Protein AF-0000000077143324 (afdb_homodimer)

Foldseek 3Di:
DPDDDFDKDKDADPAWRWIWMDGPHDIDIAWDDVVVTTPPPHHHPLVVLVVLQFVLLVVLCVVCCVVLPWPFPDKGKDKDWDADCVLVVVHDPDHGDTPDMDMDMDTDTPDDPVSVVVSSVVSCVVRPSNVCVVDPDDDDPPDDDDD/DPDDDFDKDKDADPAWRWIWMDGPHDIDIAWDDVVVTTPPPHHHPLVVLVVLQFVLLVVLCVVCCVVLPWPFPDKGKDKDWDADCVLVVVHDPDHGDTPDMDMDMDTDTPDDPVSVVVSSVVSCVVRPSNVCVVDPDDDDPPDDDDD

InterPro domains:
  IPR003718 OsmC/Ohr conserved domain [PF02566] (38-140)
  IPR015946 K homology domain-like, alpha/beta [G3DSA:3.30.300.20] (3-133)
  IPR036102 OsmC/Ohr superfamily [SSF82784] (6-141)
  IPR052924 OsmC/Ohr hydroperoxide reductase [PTHR35368] (12-139)

Structure (mmCIF, N/CA/C/O backbone):
data_AF-0000000077143324-model_v1
#
loop_
_entity.id
_entity.type
_entity.pdbx_description
1 polymer 'OsmC family protein'
#
loop_
_atom_site.group_PDB
_atom_site.id
_atom_site.type_symbol
_atom_site.label_atom_id
_atom_site.label_alt_id
_atom_site.label_comp_id
_atom_site.label_asym_id
_atom_site.label_entity_id
_atom_site.label_seq_id
_atom_site.pdbx_PDB_ins_code
_atom_site.Cartn_x
_atom_site.Cartn_y
_atom_site.Cartn_z
_atom_site.occupancy
_atom_site.B_iso_or_equiv
_atom_site.auth_seq_id
_atom_site.auth_comp_id
_atom_site.auth_asym_id
_atom_site.auth_atom_id
_atom_site.pdbx_PDB_model_num
ATOM 1 N N . MET A 1 1 ? 22.562 11.5 2.221 1 69.94 1 MET A N 1
ATOM 2 C CA . MET A 1 1 ? 21.609 10.477 1.793 1 69.94 1 MET A CA 1
ATOM 3 C C . MET A 1 1 ? 21.328 9.492 2.926 1 69.94 1 MET A C 1
ATOM 5 O O . MET A 1 1 ? 22.219 8.781 3.377 1 69.94 1 MET A O 1
ATOM 9 N N . ALA A 1 2 ? 20.203 9.578 3.588 1 88.75 2 ALA A N 1
ATOM 10 C CA . ALA A 1 2 ? 19.797 8.758 4.727 1 88.75 2 ALA A CA 1
ATOM 11 C C . ALA A 1 2 ? 18.875 7.629 4.285 1 88.75 2 ALA A C 1
ATOM 13 O O . ALA A 1 2 ? 17.703 7.574 4.695 1 88.75 2 ALA A O 1
ATOM 14 N N . ILE A 1 3 ? 19.453 6.676 3.504 1 94.75 3 ILE A N 1
ATOM 15 C CA . ILE A 1 3 ? 18.672 5.574 2.947 1 94.75 3 ILE A CA 1
ATOM 16 C C . ILE A 1 3 ? 18.328 4.578 4.051 1 94.75 3 ILE A C 1
ATOM 18 O O . ILE A 1 3 ? 19.203 4.152 4.809 1 94.75 3 ILE A O 1
ATOM 22 N N . GLU A 1 4 ? 17.062 4.344 4.199 1 96.12 4 GLU A N 1
ATOM 23 C CA . GLU A 1 4 ? 16.547 3.299 5.086 1 96.12 4 GLU A CA 1
ATOM 24 C C . GLU A 1 4 ? 15.891 2.174 4.289 1 96.12 4 GLU A C 1
ATOM 26 O O . GLU A 1 4 ? 15.234 2.424 3.275 1 96.12 4 GLU A O 1
ATOM 31 N N . THR A 1 5 ? 16.141 0.883 4.766 1 98.38 5 THR A N 1
ATOM 32 C CA . THR A 1 5 ? 15.523 -0.281 4.133 1 98.38 5 THR A CA 1
ATOM 33 C C . THR A 1 5 ? 14.398 -0.838 5 1 98.38 5 THR A C 1
ATOM 35 O O . THR A 1 5 ? 14.602 -1.126 6.184 1 98.38 5 THR A O 1
ATOM 38 N N . PHE A 1 6 ? 13.227 -0.917 4.438 1 98.62 6 PHE A N 1
ATOM 39 C CA . PHE A 1 6 ? 12.07 -1.533 5.082 1 98.62 6 PHE A CA 1
ATOM 40 C C . PHE A 1 6 ? 11.852 -2.949 4.562 1 98.62 6 PHE A C 1
ATOM 42 O O . PHE A 1 6 ? 12.141 -3.238 3.398 1 98.62 6 PHE A O 1
ATOM 49 N N . LYS A 1 7 ? 11.359 -3.801 5.477 1 98.81 7 LYS A N 1
ATOM 50 C CA . LYS A 1 7 ? 11.219 -5.207 5.105 1 98.81 7 LYS A CA 1
ATOM 51 C C . LYS A 1 7 ? 9.828 -5.727 5.449 1 98.81 7 LYS A C 1
ATOM 53 O O . LYS A 1 7 ? 9.211 -5.285 6.422 1 98.81 7 LYS A O 1
ATOM 58 N N . ALA A 1 8 ? 9.359 -6.66 4.664 1 98.94 8 ALA A N 1
ATOM 59 C CA . ALA A 1 8 ? 8.109 -7.371 4.895 1 98.94 8 ALA A CA 1
ATOM 60 C C . ALA A 1 8 ? 8.18 -8.797 4.359 1 98.94 8 ALA A C 1
ATOM 62 O O . ALA A 1 8 ? 8.977 -9.094 3.461 1 98.94 8 ALA A O 1
ATOM 63 N N . VAL A 1 9 ? 7.402 -9.672 4.953 1 98.94 9 VAL A N 1
ATOM 64 C CA . VAL A 1 9 ? 7.199 -11.023 4.434 1 98.94 9 VAL A CA 1
ATOM 65 C C . VAL A 1 9 ? 5.703 -11.305 4.301 1 98.94 9 VAL A C 1
ATOM 67 O O . VAL A 1 9 ? 4.93 -11.031 5.223 1 98.94 9 VAL A O 1
ATOM 70 N N . SER A 1 10 ? 5.316 -11.773 3.148 1 98.94 10 SER A N 1
ATOM 71 C CA . SER A 1 10 ? 3.941 -12.195 2.906 1 98.94 10 SER A CA 1
ATOM 72 C C . SER A 1 10 ? 3.867 -13.68 2.555 1 98.94 10 SER A C 1
ATOM 74 O O . SER A 1 10 ? 4.586 -14.148 1.669 1 98.94 10 SER A O 1
ATOM 76 N N . ARG A 1 11 ? 2.912 -14.359 3.193 1 98.88 11 ARG A N 1
ATOM 77 C CA . ARG A 1 11 ? 2.818 -15.805 3.021 1 98.88 11 ARG A CA 1
ATOM 78 C C . ARG A 1 11 ? 1.376 -16.234 2.766 1 98.88 11 ARG A C 1
ATOM 80 O O . ARG A 1 11 ? 0.46 -15.789 3.465 1 98.88 11 ARG A O 1
ATOM 87 N N . LYS A 1 12 ? 1.269 -17.125 1.798 1 98.75 12 LYS A N 1
ATOM 88 C CA . LYS A 1 12 ? -0.038 -17.719 1.524 1 98.75 12 LYS A CA 1
ATOM 89 C C . LYS A 1 12 ? -0.542 -18.516 2.723 1 98.75 12 LYS A C 1
ATOM 91 O O . LYS A 1 12 ? 0.217 -19.281 3.334 1 98.75 12 LYS A O 1
ATOM 96 N N . LEU A 1 13 ? -1.742 -18.312 3.07 1 98.38 13 LEU A N 1
ATOM 97 C CA . LEU A 1 13 ? -2.408 -19.172 4.051 1 98.38 13 LEU A CA 1
ATOM 98 C C . LEU A 1 13 ? -3.111 -20.328 3.365 1 98.38 13 LEU A C 1
ATOM 100 O O . LEU A 1 13 ? -3.369 -20.281 2.16 1 98.38 13 LEU A O 1
ATOM 104 N N . PRO A 1 14 ? -3.434 -21.375 4.055 1 95.56 14 PRO A N 1
ATOM 105 C CA . PRO A 1 14 ? -4.004 -22.578 3.441 1 95.56 14 PRO A CA 1
ATOM 106 C C . PRO A 1 14 ? -5.402 -22.344 2.871 1 95.56 14 PRO A C 1
ATOM 108 O O . PRO A 1 14 ? -5.754 -22.922 1.84 1 95.56 14 PRO A O 1
ATOM 111 N N . GLU A 1 15 ? -6.129 -21.5 3.475 1 91.81 15 GLU A N 1
ATOM 112 C CA . GLU A 1 15 ? -7.527 -21.359 3.084 1 91.81 15 GLU A CA 1
ATOM 113 C C . GLU A 1 15 ? -7.711 -20.234 2.066 1 91.81 15 GLU A C 1
ATOM 115 O O . GLU A 1 15 ? -7.379 -19.078 2.346 1 91.81 15 GLU A O 1
ATOM 120 N N . GLY A 1 16 ? -8.266 -20.656 0.9 1 96.06 16 GLY A N 1
ATOM 121 C CA . GLY A 1 16 ? -8.688 -19.656 -0.069 1 96.06 16 GLY A CA 1
ATOM 122 C C . GLY A 1 16 ? -7.543 -18.781 -0.569 1 96.06 16 GLY A C 1
ATOM 123 O O . GLY A 1 16 ? -6.508 -19.297 -0.997 1 96.06 16 GLY A O 1
ATOM 124 N N . LEU A 1 17 ? -7.785 -17.438 -0.538 1 98.62 17 LEU A N 1
ATOM 125 C CA . LEU A 1 17 ? -6.812 -16.484 -1.08 1 98.62 17 LEU A CA 1
ATOM 126 C C . LEU A 1 17 ? -6.188 -15.656 0.032 1 98.62 17 LEU A C 1
ATOM 128 O O . LEU A 1 17 ? -5.523 -14.648 -0.238 1 98.62 17 LEU A O 1
ATOM 132 N N . ALA A 1 18 ? -6.418 -16.109 1.263 1 98.81 18 ALA A N 1
ATOM 133 C CA . ALA A 1 18 ? -5.941 -15.336 2.406 1 98.81 18 ALA A CA 1
ATOM 134 C C . ALA A 1 18 ? -4.414 -15.344 2.479 1 98.81 18 ALA A C 1
ATOM 136 O O . ALA A 1 18 ? -3.781 -16.359 2.207 1 98.81 18 ALA A O 1
ATOM 137 N N . VAL A 1 19 ? -3.834 -14.234 2.83 1 98.88 19 VAL A N 1
ATOM 138 C CA . VAL A 1 19 ? -2.396 -14.023 2.955 1 98.88 19 VAL A CA 1
ATOM 139 C C . VAL A 1 19 ? -2.086 -13.367 4.301 1 98.88 19 VAL A C 1
ATOM 141 O O . VAL A 1 19 ? -2.785 -12.445 4.723 1 98.88 19 VAL A O 1
ATOM 144 N N . GLU A 1 20 ? -1.094 -13.883 4.957 1 98.88 20 GLU A N 1
ATOM 145 C CA . GLU A 1 20 ? -0.574 -13.211 6.145 1 98.88 20 GLU A CA 1
ATOM 146 C C . GLU A 1 20 ? 0.717 -12.461 5.828 1 98.88 20 GLU A C 1
ATOM 148 O O . GLU A 1 20 ? 1.678 -13.047 5.328 1 98.88 20 GLU A O 1
ATOM 153 N N . SER A 1 21 ? 0.702 -11.18 6.078 1 98.88 21 SER A N 1
ATOM 154 C CA . SER A 1 21 ? 1.896 -10.359 5.91 1 98.88 21 SER A CA 1
ATOM 155 C C . SER A 1 21 ? 2.422 -9.867 7.254 1 98.88 21 SER A C 1
ATOM 157 O O . SER A 1 21 ? 1.643 -9.508 8.141 1 98.88 21 SER A O 1
ATOM 159 N N . GLU A 1 22 ? 3.727 -9.797 7.34 1 98.81 22 GLU A N 1
ATOM 160 C CA . GLU A 1 22 ? 4.355 -9.484 8.617 1 98.81 22 GLU A CA 1
ATOM 161 C C . GLU A 1 22 ? 5.484 -8.469 8.445 1 98.81 22 GLU A C 1
ATOM 163 O O . GLU A 1 22 ? 6.27 -8.562 7.5 1 98.81 22 GLU A O 1
ATOM 168 N N . VAL A 1 23 ? 5.52 -7.523 9.383 1 98.56 23 VAL A N 1
ATOM 169 C CA . VAL A 1 23 ? 6.59 -6.535 9.508 1 98.56 23 VAL A CA 1
ATOM 170 C C . VAL A 1 23 ? 6.902 -6.297 10.984 1 98.56 23 VAL A C 1
ATOM 172 O O . VAL A 1 23 ? 6.02 -5.934 11.758 1 98.56 23 VAL A O 1
ATOM 175 N N . ARG A 1 24 ? 8.148 -6.445 11.461 1 96.69 24 ARG A N 1
ATOM 176 C CA . ARG A 1 24 ? 8.617 -6.156 12.812 1 96.69 24 ARG A CA 1
ATOM 177 C C . ARG A 1 24 ? 7.676 -6.754 13.859 1 96.69 24 ARG A C 1
ATOM 179 O O . ARG A 1 24 ? 7.344 -6.098 14.852 1 96.69 24 ARG A O 1
ATOM 186 N N . GLY A 1 25 ? 7.188 -7.895 13.516 1 96.88 25 GLY A N 1
ATOM 187 C CA . GLY A 1 25 ? 6.324 -8.562 14.484 1 96.88 25 GLY A CA 1
ATOM 188 C C . GLY A 1 25 ? 4.855 -8.219 14.305 1 96.88 25 GLY A C 1
ATOM 189 O O . GLY A 1 25 ? 3.988 -8.859 14.891 1 96.88 25 GLY A O 1
ATOM 190 N N . PHE A 1 26 ? 4.453 -7.152 13.602 1 98.69 26 PHE A N 1
ATOM 191 C CA . PHE A 1 26 ? 3.064 -6.84 13.281 1 98.69 26 PHE A CA 1
ATOM 192 C C . PHE A 1 26 ? 2.561 -7.723 12.141 1 98.69 26 PHE A C 1
ATOM 194 O O . PHE A 1 26 ? 3.287 -7.98 11.18 1 98.69 26 PHE A O 1
ATOM 201 N N . LYS A 1 27 ? 1.292 -8.156 12.312 1 98.5 27 LYS A N 1
ATOM 202 C CA . LYS A 1 27 ? 0.695 -9 11.273 1 98.5 27 LYS A CA 1
ATOM 203 C C . LYS A 1 27 ? -0.616 -8.398 10.773 1 98.5 27 LYS A C 1
ATOM 205 O O . LYS A 1 27 ? -1.375 -7.812 11.547 1 98.5 27 LYS A O 1
ATOM 210 N N . ILE A 1 28 ? -0.84 -8.578 9.5 1 98.56 28 ILE A N 1
ATOM 211 C CA . ILE A 1 28 ? -2.141 -8.289 8.906 1 98.56 28 ILE A CA 1
ATOM 212 C C . ILE A 1 28 ? -2.551 -9.43 7.977 1 98.56 28 ILE A C 1
ATOM 214 O O . ILE A 1 28 ? -1.7 -10.055 7.34 1 98.56 28 ILE A O 1
ATOM 218 N N . ILE A 1 29 ? -3.848 -9.695 7.969 1 98.69 29 ILE A N 1
ATOM 219 C CA . ILE A 1 29 ? -4.418 -10.664 7.035 1 98.69 29 ILE A CA 1
ATOM 220 C C . ILE A 1 29 ? -5.125 -9.93 5.898 1 98.69 29 ILE A C 1
ATOM 222 O O . ILE A 1 29 ? -5.996 -9.094 6.145 1 98.69 29 ILE A O 1
ATOM 226 N N . LEU A 1 30 ? -4.699 -10.211 4.723 1 98.81 30 LEU A N 1
ATOM 227 C CA . LEU A 1 30 ? -5.383 -9.719 3.533 1 98.81 30 LEU A CA 1
ATOM 228 C C . LEU A 1 30 ? -6.062 -10.867 2.787 1 98.81 30 LEU A C 1
ATOM 230 O O . LEU A 1 30 ? -5.609 -12.008 2.852 1 98.81 30 LEU A O 1
ATOM 234 N N . ASP A 1 31 ? -7.168 -10.539 2.127 1 98.81 31 ASP A N 1
ATOM 235 C CA . ASP A 1 31 ? -7.98 -11.539 1.443 1 98.81 31 ASP A CA 1
ATOM 236 C C . ASP A 1 31 ? -8.82 -10.906 0.337 1 98.81 31 ASP A C 1
ATOM 238 O O . ASP A 1 31 ? -8.68 -9.711 0.049 1 98.81 31 ASP A O 1
ATOM 242 N N . GLU A 1 32 ? -9.531 -11.711 -0.333 1 98.31 32 GLU A N 1
ATOM 243 C CA . GLU A 1 32 ? -10.516 -11.258 -1.316 1 98.31 32 GLU A CA 1
ATOM 244 C C . GLU A 1 32 ? -11.938 -11.586 -0.869 1 98.31 32 GLU A C 1
ATOM 246 O O . GLU A 1 32 ? -12.156 -12.531 -0.112 1 98.31 32 GLU A O 1
ATOM 251 N N . PRO A 1 33 ? -12.875 -10.758 -1.371 1 97.25 33 PRO A N 1
ATOM 252 C CA . PRO A 1 33 ? -14.266 -11.148 -1.145 1 97.25 33 PRO A CA 1
ATOM 253 C C . PRO A 1 33 ? -14.594 -12.523 -1.717 1 97.25 33 PRO A C 1
ATOM 255 O O . PRO A 1 33 ? -13.859 -13.039 -2.561 1 97.25 33 PRO A O 1
ATOM 258 N N . LYS A 1 34 ? -15.719 -13.117 -1.258 1 96.88 34 LYS A N 1
ATOM 259 C CA . LYS A 1 34 ? -16.125 -14.445 -1.71 1 96.88 34 LYS A CA 1
ATOM 260 C C . LYS A 1 34 ? -16.375 -14.461 -3.213 1 96.88 34 LYS A C 1
ATOM 262 O O . LYS A 1 34 ? -16.047 -15.422 -3.898 1 96.88 34 LYS A O 1
ATOM 267 N N . GLU A 1 35 ? -16.906 -13.383 -3.781 1 94.25 35 GLU A N 1
ATOM 268 C CA . GLU A 1 35 ? -17.234 -13.273 -5.199 1 94.25 35 GLU A CA 1
ATOM 269 C C . GLU A 1 35 ? -15.977 -13.312 -6.062 1 94.25 35 GLU A C 1
ATOM 271 O O . GLU A 1 35 ? -16.047 -13.633 -7.25 1 94.25 35 GLU A O 1
ATOM 276 N N . LEU A 1 36 ? -14.867 -13.07 -5.406 1 91.56 36 LEU A N 1
ATOM 277 C CA . LEU A 1 36 ? -13.602 -13.062 -6.133 1 91.56 36 LEU A CA 1
ATOM 278 C C . LEU A 1 36 ? -12.75 -14.273 -5.75 1 91.56 36 LEU A C 1
ATOM 280 O O . LEU A 1 36 ? -11.555 -14.312 -6.031 1 91.56 36 LEU A O 1
ATOM 284 N N . GLY A 1 37 ? -13.367 -15.164 -4.984 1 94.12 37 GLY A N 1
ATOM 285 C CA . GLY A 1 37 ? -12.727 -16.438 -4.711 1 94.12 37 GLY A CA 1
ATOM 286 C C . GLY A 1 37 ? -12.086 -16.5 -3.34 1 94.12 37 GLY A C 1
ATOM 287 O O . GLY A 1 37 ? -11.508 -17.531 -2.963 1 94.12 37 GLY A O 1
ATOM 288 N N . GLY A 1 38 ? -12.133 -15.422 -2.598 1 97.81 38 GLY A N 1
ATOM 289 C CA . GLY A 1 38 ? -11.562 -15.43 -1.26 1 97.81 38 GLY A CA 1
ATOM 290 C C . GLY A 1 38 ? -12.547 -15.859 -0.192 1 97.81 38 GLY A C 1
ATOM 291 O O . GLY A 1 38 ? -13.586 -16.453 -0.499 1 97.81 38 GLY A O 1
ATOM 292 N N . THR A 1 39 ? -12.148 -15.633 1.109 1 98.06 39 THR A N 1
ATOM 293 C CA . THR A 1 39 ? -12.992 -15.984 2.248 1 98.06 39 THR A CA 1
ATOM 294 C C . THR A 1 39 ? -13.477 -14.734 2.971 1 98.06 39 THR A C 1
ATOM 296 O O . THR A 1 39 ? -14.133 -14.82 4.012 1 98.06 39 THR A O 1
ATOM 299 N N . ASN A 1 40 ? -13.117 -13.602 2.49 1 97.94 40 ASN A N 1
ATOM 300 C CA . ASN A 1 40 ? -13.516 -12.305 3.027 1 97.94 40 ASN A CA 1
ATOM 301 C C . ASN A 1 40 ? -13.078 -12.141 4.48 1 97.94 40 ASN A C 1
ATOM 303 O O . ASN A 1 40 ? -13.844 -11.641 5.312 1 97.94 40 ASN A O 1
ATOM 307 N N . LYS A 1 41 ? -11.906 -12.477 4.781 1 97.06 41 LYS A N 1
ATOM 308 C CA . LYS A 1 41 ? -11.398 -12.391 6.148 1 97.06 41 LYS A CA 1
ATOM 309 C C . LYS A 1 41 ? -10.531 -11.148 6.336 1 97.06 41 LYS A C 1
ATOM 311 O O . LYS A 1 41 ? -10.047 -10.891 7.438 1 97.06 41 LYS A O 1
ATOM 316 N N . GLY A 1 42 ? -10.359 -10.398 5.324 1 98.12 42 GLY A N 1
ATOM 317 C CA . GLY A 1 42 ? -9.594 -9.164 5.344 1 98.12 42 GLY A CA 1
ATOM 318 C C . GLY A 1 42 ? -9.789 -8.312 4.105 1 98.12 42 GLY A C 1
ATOM 319 O O . GLY A 1 42 ? -10.422 -8.758 3.139 1 98.12 42 GLY A O 1
ATOM 320 N N . MET A 1 43 ? -9.352 -7.098 4.125 1 98.69 43 MET A N 1
ATOM 321 C CA . MET A 1 43 ? -9.367 -6.234 2.949 1 98.69 43 MET A CA 1
ATOM 322 C C . MET A 1 43 ? -8.461 -6.793 1.854 1 98.69 43 MET A C 1
ATOM 324 O O . MET A 1 43 ? -7.555 -7.578 2.135 1 98.69 43 MET A O 1
ATOM 328 N N . ASN A 1 44 ? -8.773 -6.484 0.612 1 98.56 44 ASN A N 1
ATOM 329 C CA . ASN A 1 44 ? -7.883 -6.957 -0.443 1 98.56 44 ASN A CA 1
ATOM 330 C C . ASN A 1 44 ? -6.656 -6.059 -0.588 1 98.56 44 ASN A C 1
ATOM 332 O O . ASN A 1 44 ? -6.574 -5.004 0.045 1 98.56 44 ASN A O 1
ATOM 336 N N . PRO A 1 45 ? -5.684 -6.457 -1.375 1 98.88 45 PRO A N 1
ATOM 337 C CA . PRO A 1 45 ? -4.41 -5.734 -1.418 1 98.88 45 PRO A CA 1
ATOM 338 C C . PRO A 1 45 ? -4.555 -4.309 -1.946 1 98.88 45 PRO A C 1
ATOM 340 O O . PRO A 1 45 ? -3.859 -3.4 -1.484 1 98.88 45 PRO A O 1
ATOM 343 N N . VAL A 1 46 ? -5.445 -4.016 -2.918 1 98.81 46 VAL A N 1
ATOM 344 C CA . VAL A 1 46 ? -5.582 -2.662 -3.443 1 98.81 46 VAL A CA 1
ATOM 345 C C . VAL A 1 46 ? -6.316 -1.786 -2.434 1 98.81 46 VAL A C 1
ATOM 347 O O . VAL A 1 46 ? -6.047 -0.587 -2.328 1 98.81 46 VAL A O 1
ATOM 350 N N . GLU A 1 47 ? -7.211 -2.391 -1.638 1 98.88 47 GLU A N 1
ATOM 351 C CA . GLU A 1 47 ? -7.801 -1.687 -0.504 1 98.88 47 GLU A CA 1
ATOM 352 C C . GLU A 1 47 ? -6.746 -1.326 0.536 1 98.88 47 GLU A C 1
ATOM 354 O O . GLU A 1 47 ? -6.73 -0.207 1.053 1 98.88 47 GLU A O 1
ATOM 359 N N . ALA A 1 48 ? -5.863 -2.256 0.824 1 98.94 48 ALA A N 1
ATOM 360 C CA . ALA A 1 48 ? -4.77 -2.01 1.76 1 98.94 48 ALA A CA 1
ATOM 361 C C . ALA A 1 48 ? -3.855 -0.898 1.253 1 98.94 48 ALA A C 1
ATOM 363 O O . ALA A 1 48 ? -3.346 -0.097 2.039 1 98.94 48 ALA A O 1
ATOM 364 N N . LEU A 1 49 ? -3.637 -0.867 -0.016 1 98.94 49 LEU A N 1
ATOM 365 C CA . LEU A 1 49 ? -2.848 0.194 -0.633 1 98.94 49 LEU A CA 1
ATOM 366 C C . LEU A 1 49 ? -3.484 1.558 -0.39 1 98.94 49 LEU A C 1
ATOM 368 O O . LEU A 1 49 ? -2.795 2.516 -0.037 1 98.94 49 LEU A O 1
ATOM 372 N N . LEU A 1 50 ? -4.785 1.675 -0.582 1 98.94 50 LEU A N 1
ATOM 373 C CA . LEU A 1 50 ? -5.484 2.918 -0.272 1 98.94 50 LEU A CA 1
ATOM 374 C C . LEU A 1 50 ? -5.332 3.273 1.203 1 98.94 50 LEU A C 1
ATOM 376 O O . LEU A 1 50 ? -5.133 4.441 1.547 1 98.94 50 LEU A O 1
ATOM 380 N N . CYS A 1 51 ? -5.43 2.27 2.096 1 98.94 51 CYS A N 1
ATOM 381 C CA . CYS A 1 51 ? -5.246 2.506 3.523 1 98.94 51 CYS A CA 1
ATOM 382 C C . CYS A 1 51 ? -3.848 3.035 3.812 1 98.94 51 CYS A C 1
ATOM 384 O O . CYS A 1 51 ? -3.68 3.947 4.625 1 98.94 51 CYS A O 1
ATOM 386 N N . ALA A 1 52 ? -2.857 2.463 3.154 1 98.94 52 ALA A N 1
ATOM 387 C CA . ALA A 1 52 ? -1.485 2.936 3.314 1 98.94 52 ALA A CA 1
ATOM 388 C C . ALA A 1 52 ? -1.354 4.395 2.883 1 98.94 52 ALA A C 1
ATOM 390 O O . ALA A 1 52 ? -0.724 5.199 3.574 1 98.94 52 ALA A O 1
ATOM 391 N N . LEU A 1 53 ? -1.974 4.77 1.773 1 98.94 53 LEU A N 1
ATOM 392 C CA . LEU A 1 53 ? -1.928 6.133 1.258 1 98.94 53 LEU A CA 1
ATOM 393 C C . LEU A 1 53 ? -2.6 7.102 2.225 1 98.94 53 LEU A C 1
ATOM 395 O O . LEU A 1 53 ? -1.995 8.102 2.629 1 98.94 53 LEU A O 1
ATOM 399 N N . GLY A 1 54 ? -3.816 6.785 2.588 1 98.94 54 GLY A N 1
ATOM 400 C CA . GLY A 1 54 ? -4.535 7.66 3.5 1 98.94 54 GLY A CA 1
ATOM 401 C C . GLY A 1 54 ? -3.834 7.832 4.836 1 98.94 54 GLY A C 1
ATOM 402 O O . GLY A 1 54 ? -3.795 8.938 5.387 1 98.94 54 GLY A O 1
ATOM 403 N N . SER A 1 55 ? -3.301 6.754 5.352 1 98.94 55 SER A N 1
ATOM 404 C CA . SER A 1 55 ? -2.592 6.816 6.625 1 98.94 55 SER A CA 1
ATOM 405 C C . SER A 1 55 ? -1.31 7.633 6.508 1 98.94 55 SER A C 1
ATOM 407 O O . SER A 1 55 ? -0.968 8.398 7.414 1 98.94 55 SER A O 1
ATOM 409 N N . CYS A 1 56 ? -0.608 7.453 5.457 1 98.94 56 CYS A N 1
ATOM 410 C CA . CYS A 1 56 ? 0.602 8.234 5.215 1 98.94 56 CYS A CA 1
ATOM 411 C C . CYS A 1 56 ? 0.293 9.727 5.18 1 98.94 56 CYS A C 1
ATOM 413 O O . CYS A 1 56 ? 0.98 10.523 5.824 1 98.94 56 CYS A O 1
ATOM 415 N N . GLN A 1 57 ? -0.727 10.102 4.398 1 98.94 57 GLN A N 1
ATOM 416 C CA . GLN A 1 57 ? -1.154 11.492 4.336 1 98.94 57 GLN A CA 1
ATOM 417 C C . GLN A 1 57 ? -1.521 12.016 5.723 1 98.94 57 GLN A C 1
ATOM 419 O O . GLN A 1 57 ? -1.171 13.148 6.078 1 98.94 57 GLN A O 1
ATOM 424 N N . THR A 1 58 ? -2.203 11.211 6.492 1 98.94 58 THR A N 1
ATOM 425 C CA . THR A 1 58 ? -2.633 11.594 7.832 1 98.94 58 THR A CA 1
ATOM 426 C C . THR A 1 58 ? -1.43 11.797 8.75 1 98.94 58 THR A C 1
ATOM 428 O O . THR A 1 58 ? -1.389 12.75 9.523 1 98.94 58 THR A O 1
ATOM 431 N N . ILE A 1 59 ? -0.442 10.93 8.609 1 98.81 59 ILE A N 1
ATOM 432 C CA . ILE A 1 59 ? 0.752 11.047 9.438 1 98.81 59 ILE A CA 1
ATOM 433 C C . ILE A 1 59 ? 1.542 12.289 9.039 1 98.81 59 ILE A C 1
ATOM 435 O O . ILE A 1 59 ? 2.037 13.023 9.898 1 98.81 59 ILE A O 1
ATOM 439 N N . VAL A 1 60 ? 1.667 12.555 7.762 1 98.69 60 VAL A N 1
ATOM 440 C CA . VAL A 1 60 ? 2.311 13.789 7.309 1 98.69 60 VAL A CA 1
ATOM 441 C C . VAL A 1 60 ? 1.611 14.992 7.934 1 98.69 60 VAL A C 1
ATOM 443 O O . VAL A 1 60 ? 2.268 15.891 8.461 1 98.69 60 VAL A O 1
ATOM 446 N N . ALA A 1 61 ? 0.285 15.008 7.871 1 98.81 61 ALA A N 1
ATOM 447 C CA . ALA A 1 61 ? -0.473 16.094 8.477 1 98.81 61 ALA A CA 1
ATOM 448 C C . ALA A 1 61 ? -0.123 16.266 9.953 1 98.81 61 ALA A C 1
ATOM 450 O O . ALA A 1 61 ? 0.15 17.375 10.422 1 98.81 61 ALA A O 1
ATOM 451 N N . SER A 1 62 ? -0.064 15.18 10.633 1 98.62 62 SER A N 1
ATOM 452 C CA . SER A 1 62 ? 0.18 15.195 12.07 1 98.62 62 SER A CA 1
ATOM 453 C C . SER A 1 62 ? 1.587 15.688 12.383 1 98.62 62 SER A C 1
ATOM 455 O O . SER A 1 62 ? 1.782 16.469 13.32 1 98.62 62 SER A O 1
ATOM 457 N N . VAL A 1 63 ? 2.535 15.266 11.633 1 98 63 VAL A N 1
ATOM 458 C CA . VAL A 1 63 ? 3.941 15.562 11.891 1 98 63 VAL A CA 1
ATOM 459 C C . VAL A 1 63 ? 4.219 17.047 11.609 1 98 63 VAL A C 1
ATOM 461 O O . VAL A 1 63 ? 4.949 17.688 12.359 1 98 63 VAL A O 1
ATOM 464 N N . PHE A 1 64 ? 3.586 17.625 10.602 1 97.94 64 PHE A N 1
ATOM 465 C CA . PHE A 1 64 ? 4.078 18.906 10.102 1 97.94 64 PHE A CA 1
ATOM 466 C C . PHE A 1 64 ? 3.094 20.016 10.414 1 97.94 64 PHE A C 1
ATOM 468 O O . PHE A 1 64 ? 3.385 21.203 10.188 1 97.94 64 PHE A O 1
ATOM 475 N N . ALA A 1 65 ? 1.922 19.734 10.961 1 98.31 65 ALA A N 1
ATOM 476 C CA . ALA A 1 65 ? 0.873 20.719 11.172 1 98.31 65 ALA A CA 1
ATOM 477 C C . ALA A 1 65 ? 1.401 21.922 11.945 1 98.31 65 ALA A C 1
ATOM 479 O O . ALA A 1 65 ? 1.268 23.062 11.5 1 98.31 65 ALA A O 1
ATOM 480 N N . LYS A 1 66 ? 2.072 21.688 13.008 1 97.31 66 LYS A N 1
ATOM 481 C CA . LYS A 1 66 ? 2.557 22.766 13.859 1 97.31 66 LYS A CA 1
ATOM 482 C C . LYS A 1 66 ? 3.566 23.641 13.117 1 97.31 66 LYS A C 1
ATOM 484 O O . LYS A 1 66 ? 3.471 24.875 13.141 1 97.31 66 LYS A O 1
ATOM 489 N N . ALA A 1 67 ? 4.531 22.969 12.508 1 96.75 67 ALA A N 1
ATOM 490 C CA . ALA A 1 67 ? 5.566 23.703 11.773 1 96.75 67 ALA A CA 1
ATOM 491 C C . ALA A 1 67 ? 4.961 24.547 10.664 1 96.75 67 ALA A C 1
ATOM 493 O O . ALA A 1 67 ? 5.52 25.578 10.281 1 96.75 67 ALA A O 1
ATOM 494 N N . LYS A 1 68 ? 3.76 24.172 10.164 1 97.56 68 LYS A N 1
ATOM 495 C CA . LYS A 1 68 ? 3.098 24.875 9.078 1 97.56 68 LYS A CA 1
ATOM 496 C C . LYS A 1 68 ? 2.07 25.875 9.617 1 97.56 68 LYS A C 1
ATOM 498 O O . LYS A 1 68 ? 1.318 26.469 8.844 1 97.56 68 LYS A O 1
ATOM 503 N N . GLY A 1 69 ? 1.989 25.969 10.922 1 97.12 69 GLY A N 1
ATOM 504 C CA . GLY A 1 69 ? 1.105 26.922 11.57 1 97.12 69 GLY A CA 1
ATOM 505 C C . GLY A 1 69 ? -0.341 26.469 11.609 1 97.12 69 GLY A C 1
ATOM 506 O O . GLY A 1 69 ? -1.257 27.297 11.602 1 97.12 69 GLY A O 1
ATOM 507 N N . ILE A 1 70 ? -0.583 25.25 11.555 1 98.38 70 ILE A N 1
ATOM 508 C CA . ILE A 1 70 ? -1.925 24.672 11.578 1 98.38 70 ILE A CA 1
ATOM 509 C C . ILE A 1 70 ? -2.195 24.047 12.945 1 98.38 70 ILE A C 1
ATOM 511 O O . ILE A 1 70 ? -1.501 23.125 13.352 1 98.38 70 ILE A O 1
ATOM 515 N N . ASN A 1 71 ? -3.141 24.594 13.688 1 98.31 71 ASN A N 1
ATOM 516 C CA . ASN A 1 71 ? -3.678 23.906 14.859 1 98.31 71 ASN A CA 1
ATOM 517 C C . ASN A 1 71 ? -4.582 22.75 14.461 1 98.31 71 ASN A C 1
ATOM 519 O O . ASN A 1 71 ? -5.793 22.922 14.312 1 98.31 71 ASN A O 1
ATOM 523 N N . LEU A 1 72 ? -4.051 21.578 14.32 1 98.44 72 LEU A N 1
ATOM 524 C CA . LEU A 1 72 ? -4.77 20.422 13.812 1 98.44 72 LEU A CA 1
ATOM 525 C C . LEU A 1 72 ? -5.598 19.766 14.914 1 98.44 72 LEU A C 1
ATOM 527 O O . LEU A 1 72 ? -5.059 19.062 15.766 1 98.44 72 LEU A O 1
ATOM 531 N N . GLN A 1 73 ? -6.812 19.922 14.867 1 98.38 73 GLN A N 1
ATOM 532 C CA . GLN A 1 73 ? -7.707 19.406 15.898 1 98.38 73 GLN A CA 1
ATOM 533 C C . GLN A 1 73 ? -8.227 18.016 15.523 1 98.38 73 GLN A C 1
ATOM 535 O O . GLN A 1 73 ? -8.516 17.203 16.406 1 98.38 73 GLN A O 1
ATOM 540 N N . ASP A 1 74 ? -8.461 17.812 14.273 1 98.56 74 ASP A N 1
ATOM 541 C CA . ASP A 1 74 ? -8.883 16.531 13.695 1 98.56 74 ASP A CA 1
ATOM 542 C C . ASP A 1 74 ? -8.516 16.453 12.211 1 98.56 74 ASP A C 1
ATOM 544 O O . ASP A 1 74 ? -8.336 17.484 11.555 1 98.56 74 ASP A O 1
ATOM 548 N N . PHE A 1 75 ? -8.359 15.305 11.773 1 98.88 75 PHE A N 1
ATOM 549 C CA . PHE A 1 75 ? -7.996 15.102 10.375 1 98.88 75 PHE A CA 1
ATOM 550 C C . PHE A 1 75 ? -8.422 13.719 9.898 1 98.88 75 PHE A C 1
ATOM 552 O O . PHE A 1 75 ? -8.188 12.719 10.586 1 98.88 75 PHE A O 1
ATOM 559 N N . TRP A 1 76 ? -9.039 13.625 8.75 1 98.88 76 TRP A N 1
ATOM 560 C CA . TRP A 1 76 ? -9.266 12.344 8.094 1 98.88 76 TRP A CA 1
ATOM 561 C C . TRP A 1 76 ? -9.344 12.508 6.582 1 98.88 76 TRP A C 1
ATOM 563 O O . TRP A 1 76 ? -9.562 13.617 6.086 1 98.88 76 TRP A O 1
ATOM 573 N N . VAL A 1 77 ? -9.078 11.461 5.895 1 98.94 77 VAL A N 1
ATOM 574 C CA . VAL A 1 77 ? -9.047 11.438 4.438 1 98.94 77 VAL A CA 1
ATOM 575 C C . VAL A 1 77 ? -10.008 10.367 3.92 1 98.94 77 VAL A C 1
ATOM 577 O O . VAL A 1 77 ? -10.07 9.266 4.465 1 98.94 77 VAL A O 1
ATOM 580 N N . GLU A 1 78 ? -10.789 10.68 2.943 1 98.94 78 GLU A N 1
ATOM 581 C CA . GLU A 1 78 ? -11.555 9.727 2.145 1 98.94 78 GLU A CA 1
ATOM 582 C C . GLU A 1 78 ? -10.867 9.445 0.813 1 98.94 78 GLU A C 1
ATOM 584 O O . GLU A 1 78 ? -10.453 10.367 0.111 1 98.94 78 GLU A O 1
ATOM 589 N N . LEU A 1 79 ? -10.789 8.227 0.45 1 98.94 79 LEU A N 1
ATOM 590 C CA . LEU A 1 79 ? -10.078 7.855 -0.769 1 98.94 79 LEU A CA 1
ATOM 591 C C . LEU A 1 79 ? -10.945 6.965 -1.653 1 98.94 79 LEU A C 1
ATOM 593 O O . LEU A 1 79 ? -11.688 6.117 -1.152 1 98.94 79 LEU A O 1
ATOM 597 N N . GLU A 1 80 ? -10.797 7.16 -2.941 1 98.88 80 GLU A N 1
ATOM 598 C CA . GLU A 1 80 ? -11.375 6.309 -3.979 1 98.88 80 GLU A CA 1
ATOM 599 C C . GLU A 1 80 ? -10.367 6.016 -5.082 1 98.88 80 GLU A C 1
ATOM 601 O O . GLU A 1 80 ? -9.695 6.926 -5.574 1 98.88 80 GLU A O 1
ATOM 606 N N . GLY A 1 81 ? -10.242 4.781 -5.445 1 98.81 81 GLY A N 1
ATOM 607 C CA . GLY A 1 81 ? -9.367 4.375 -6.531 1 98.81 81 GLY A CA 1
ATOM 608 C C . GLY A 1 81 ? -10.07 3.543 -7.59 1 98.81 81 GLY A C 1
ATOM 609 O O . GLY A 1 81 ? -10.875 2.67 -7.262 1 98.81 81 GLY A O 1
ATOM 610 N N . ASP A 1 82 ? -9.797 3.82 -8.828 1 98.44 82 ASP A N 1
ATOM 611 C CA . ASP A 1 82 ? -10.398 3.1 -9.945 1 98.44 82 ASP A CA 1
ATOM 612 C C . ASP A 1 82 ? -9.398 2.123 -10.57 1 98.44 82 ASP A C 1
ATOM 614 O O . ASP A 1 82 ? -8.25 2.48 -10.82 1 98.44 82 ASP A O 1
ATOM 618 N N . LEU A 1 83 ? -9.859 0.977 -10.695 1 96.19 83 LEU A N 1
ATOM 619 C CA . LEU A 1 83 ? -9.102 -0.102 -11.328 1 96.19 83 LEU A CA 1
ATOM 620 C C . LEU A 1 83 ? -9.969 -0.857 -12.328 1 96.19 83 LEU A C 1
ATOM 622 O O . LEU A 1 83 ? -11.148 -1.119 -12.062 1 96.19 83 LEU A O 1
ATOM 626 N N . ASP A 1 84 ? -9.422 -1.17 -13.539 1 95.62 84 ASP A N 1
ATOM 627 C CA . ASP A 1 84 ? -10.117 -2 -14.516 1 95.62 84 ASP A CA 1
ATOM 628 C C . ASP A 1 84 ? -9.812 -3.48 -14.297 1 95.62 84 ASP A C 1
ATOM 630 O O . ASP A 1 84 ? -8.711 -3.941 -14.602 1 95.62 84 ASP A O 1
ATOM 634 N N . THR A 1 85 ? -10.742 -4.246 -13.875 1 92.31 85 THR A N 1
ATOM 635 C CA . THR A 1 85 ? -10.539 -5.637 -13.492 1 92.31 85 THR A CA 1
ATOM 636 C C . THR A 1 85 ? -10.188 -6.488 -14.711 1 92.31 85 THR A C 1
ATOM 638 O O . THR A 1 85 ? -9.648 -7.59 -14.578 1 92.31 85 THR A O 1
ATOM 641 N N . ASP A 1 86 ? -10.461 -6.016 -15.891 1 93 86 ASP A N 1
ATOM 642 C CA . ASP A 1 86 ? -10.062 -6.73 -17.094 1 93 86 ASP A CA 1
ATOM 643 C C . ASP A 1 86 ? -8.547 -6.828 -17.203 1 93 86 ASP A C 1
ATOM 645 O O . ASP A 1 86 ? -8.023 -7.77 -17.797 1 93 86 ASP A O 1
ATOM 649 N N . GLY A 1 87 ? -7.867 -5.871 -16.688 1 92 87 GLY A N 1
ATOM 650 C CA . GLY A 1 87 ? -6.414 -5.895 -16.703 1 92 87 GLY A CA 1
ATOM 651 C C . GLY A 1 87 ? -5.824 -7.066 -15.953 1 92 87 GLY A C 1
ATOM 652 O O . GLY A 1 87 ? -4.898 -7.723 -16.438 1 92 87 GLY A O 1
ATOM 653 N N . PHE A 1 88 ? -6.461 -7.316 -14.844 1 92.38 88 PHE A N 1
ATOM 654 C CA . PHE A 1 88 ? -6.035 -8.438 -14.023 1 92.38 88 PHE A CA 1
ATOM 655 C C . PHE A 1 88 ? -6.266 -9.766 -14.742 1 92.38 88 PHE A C 1
ATOM 657 O O . PHE A 1 88 ? -5.469 -10.695 -14.617 1 92.38 88 PHE A O 1
ATOM 664 N N . MET A 1 89 ? -7.191 -9.773 -15.523 1 88.12 89 MET A N 1
ATOM 665 C CA . MET A 1 89 ? -7.551 -11 -16.234 1 88.12 89 MET A CA 1
ATOM 666 C C . MET A 1 89 ? -6.852 -11.07 -17.594 1 88.12 89 MET A C 1
ATOM 668 O O . MET A 1 89 ? -7.023 -12.039 -18.328 1 88.12 89 MET A O 1
ATOM 672 N N . GLY A 1 90 ? -6.176 -10.039 -17.969 1 85.06 90 GLY A N 1
ATOM 673 C CA . GLY A 1 90 ? -5.453 -10.023 -19.234 1 85.06 90 GLY A CA 1
ATOM 674 C C . GLY A 1 90 ? -6.367 -9.891 -20.438 1 85.06 90 GLY A C 1
ATOM 675 O O . GLY A 1 90 ? -6.035 -10.359 -21.531 1 85.06 90 GLY A O 1
ATOM 676 N N . LYS A 1 91 ? -7.543 -9.297 -20.5 1 83.94 91 LYS A N 1
ATOM 677 C CA . LYS A 1 91 ? -8.562 -9.328 -21.547 1 83.94 91 LYS A CA 1
ATOM 678 C C . LYS A 1 91 ? -8.57 -8.023 -22.344 1 83.94 91 LYS A C 1
ATOM 680 O O . LYS A 1 91 ? -9.148 -7.953 -23.422 1 83.94 91 LYS A O 1
ATOM 685 N N . ALA A 1 92 ? -8.023 -6.938 -22.078 1 77.19 92 ALA A N 1
ATOM 686 C CA . ALA A 1 92 ? -8.391 -5.684 -22.734 1 77.19 92 ALA A CA 1
ATOM 687 C C . ALA A 1 92 ? -7.16 -4.809 -22.969 1 77.19 92 ALA A C 1
ATOM 689 O O . ALA A 1 92 ? -7.27 -3.705 -23.5 1 77.19 92 ALA A O 1
ATOM 690 N N . GLY A 1 93 ? -6.141 -5.27 -22.875 1 88.56 93 GLY A N 1
ATOM 691 C CA . GLY A 1 93 ? -4.98 -4.41 -23.062 1 88.56 93 GLY A CA 1
ATOM 692 C C . GLY A 1 93 ? -4.91 -3.266 -22.078 1 88.56 93 GLY A C 1
ATOM 693 O O . GLY A 1 93 ? -4.441 -2.174 -22.406 1 88.56 93 GLY A O 1
ATOM 694 N N . VAL A 1 94 ? -5.59 -3.303 -21.062 1 92.81 94 VAL A N 1
ATOM 695 C CA . VAL A 1 94 ? -5.559 -2.289 -20.016 1 92.81 94 VAL A CA 1
ATOM 696 C C . VAL A 1 94 ? -4.648 -2.752 -18.875 1 92.81 94 VAL A C 1
ATOM 698 O O . VAL A 1 94 ? -4.484 -3.955 -18.656 1 92.81 94 VAL A O 1
ATOM 701 N N . ARG A 1 95 ? -4.039 -1.763 -18.25 1 95.06 95 ARG A N 1
ATOM 702 C CA . ARG A 1 95 ? -3.152 -2.123 -17.156 1 95.06 95 ARG A CA 1
ATOM 703 C C . ARG A 1 95 ? -3.949 -2.605 -15.945 1 95.06 95 ARG A C 1
ATOM 705 O O . ARG A 1 95 ? -5.066 -2.143 -15.703 1 95.06 95 ARG A O 1
ATOM 712 N N . PRO A 1 96 ? -3.363 -3.467 -15.125 1 97.19 96 PRO A N 1
ATOM 713 C CA . PRO A 1 96 ? -4.113 -4.043 -14 1 97.19 96 PRO A CA 1
ATOM 714 C C . PRO A 1 96 ? -4.164 -3.113 -12.789 1 97.19 96 PRO A C 1
ATOM 716 O O . PRO A 1 96 ? -5 -3.295 -11.906 1 97.19 96 PRO A O 1
ATOM 719 N N . GLY A 1 97 ? -3.289 -2.188 -12.695 1 98 97 GLY A N 1
ATOM 720 C CA . GLY A 1 97 ? -3.207 -1.359 -11.508 1 98 97 GLY A CA 1
ATOM 721 C C . GLY A 1 97 ? -4.199 -0.213 -11.508 1 98 97 GLY A C 1
ATOM 722 O O . GLY A 1 97 ? -5.035 -0.108 -12.406 1 98 97 GLY A O 1
ATOM 723 N N . PHE A 1 98 ? -4.148 0.618 -10.43 1 98.75 98 PHE A N 1
ATOM 724 C CA . PHE A 1 98 ? -5.004 1.793 -10.328 1 98.75 98 PHE A CA 1
ATOM 725 C C . PHE A 1 98 ? -4.773 2.73 -11.50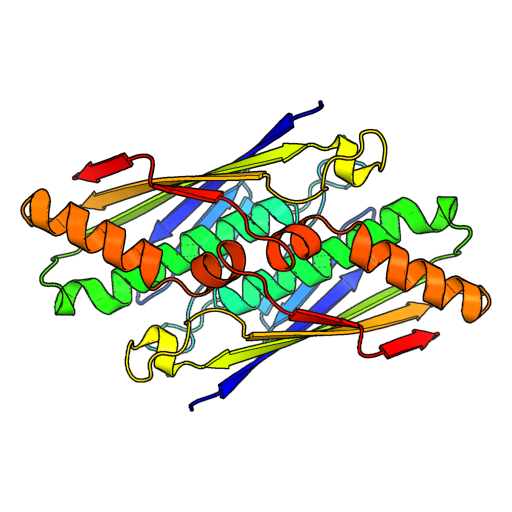8 1 98.75 98 PHE A C 1
ATOM 727 O O . PHE A 1 98 ? -3.629 2.977 -11.898 1 98.75 98 PHE A O 1
ATOM 734 N N . GLN A 1 99 ? -5.855 3.25 -12.047 1 97.44 99 GLN A N 1
ATOM 735 C CA . GLN A 1 99 ? -5.797 4.273 -13.078 1 97.44 99 GLN A CA 1
ATOM 736 C C . GLN A 1 99 ? -5.777 5.672 -12.469 1 97.44 99 GLN A C 1
ATOM 738 O O . GLN A 1 99 ? -5.047 6.551 -12.938 1 97.44 99 GLN A O 1
ATOM 743 N N . GLU A 1 100 ? -6.551 5.805 -11.469 1 98.62 100 GLU A N 1
ATOM 744 C CA . GLU A 1 100 ? -6.699 7.078 -10.773 1 98.62 100 GLU A CA 1
ATOM 745 C C . GLU A 1 100 ? -7.113 6.867 -9.32 1 98.62 100 GLU A C 1
ATOM 747 O O . GLU A 1 100 ? -7.906 5.969 -9.016 1 98.62 100 GLU A O 1
ATOM 752 N N . ILE A 1 101 ? -6.543 7.656 -8.438 1 98.94 101 ILE A N 1
ATOM 753 C CA . ILE A 1 101 ? -6.984 7.738 -7.055 1 98.94 101 ILE A CA 1
ATOM 754 C C . ILE A 1 101 ? -7.379 9.18 -6.723 1 98.94 101 ILE A C 1
ATOM 756 O O . ILE A 1 101 ? -6.617 10.109 -6.977 1 98.94 101 ILE A O 1
ATOM 760 N N . ARG A 1 102 ? -8.539 9.328 -6.242 1 98.94 102 ARG A N 1
ATOM 761 C CA . ARG A 1 102 ? -9.031 10.602 -5.742 1 98.94 102 ARG A CA 1
ATOM 762 C C . ARG A 1 102 ? -9.156 10.586 -4.223 1 98.94 102 ARG A C 1
ATOM 764 O O . ARG A 1 102 ? -9.453 9.547 -3.629 1 98.94 102 ARG A O 1
ATOM 771 N N . PHE A 1 103 ? -8.891 11.773 -3.65 1 98.88 103 PHE A N 1
ATOM 772 C CA . PHE A 1 103 ? -9.039 11.828 -2.201 1 98.88 103 PHE A CA 1
ATOM 773 C C . PHE A 1 103 ? -9.492 13.219 -1.756 1 98.88 103 PHE A C 1
ATOM 775 O O . PHE A 1 103 ? -9.227 14.211 -2.436 1 98.88 103 PHE A O 1
ATOM 782 N N . LYS A 1 104 ? -10.227 13.188 -0.625 1 98.81 104 LYS A N 1
ATOM 783 C CA . LYS A 1 104 ? -10.688 14.375 0.084 1 98.81 104 LYS A CA 1
ATOM 784 C C . LYS A 1 104 ? -10.07 14.461 1.479 1 98.81 104 LYS A C 1
ATOM 786 O O . LYS A 1 104 ? -10.078 13.477 2.225 1 98.81 104 LYS A O 1
ATOM 791 N N . MET A 1 105 ? -9.648 15.68 1.756 1 98.88 105 MET A N 1
ATOM 792 C CA . MET A 1 105 ? -9.078 15.875 3.086 1 98.88 105 MET A CA 1
ATOM 793 C C . MET A 1 105 ? -10.008 16.719 3.957 1 98.88 105 MET A C 1
ATOM 795 O O . MET A 1 105 ? -10.398 17.812 3.572 1 98.88 105 MET A O 1
ATOM 799 N N . HIS A 1 106 ? -10.344 16.125 5.078 1 98.88 106 HIS A N 1
ATOM 800 C CA . HIS A 1 106 ? -11.086 16.844 6.113 1 98.88 106 HIS A CA 1
ATOM 801 C C . HIS A 1 106 ? -10.156 17.328 7.215 1 98.88 106 HIS A C 1
ATOM 803 O O . HIS A 1 106 ? -9.445 16.531 7.832 1 98.88 106 HIS A O 1
ATOM 809 N N . ILE A 1 107 ? -10.203 18.656 7.453 1 98.81 107 ILE A N 1
ATOM 810 C CA . ILE A 1 107 ? -9.281 19.281 8.398 1 98.81 107 ILE A CA 1
ATOM 811 C C . ILE A 1 107 ? -10.062 20.141 9.391 1 98.81 107 ILE A C 1
ATOM 813 O O . ILE A 1 107 ? -10.695 21.125 9 1 98.81 107 ILE A O 1
ATOM 817 N N . LYS A 1 108 ? -10.023 19.781 10.641 1 98.75 108 LYS A N 1
ATOM 818 C CA . LYS A 1 108 ? -10.57 20.625 11.695 1 98.75 108 LYS A CA 1
ATOM 819 C C . LYS A 1 108 ? -9.484 21.516 12.305 1 98.75 108 LYS A C 1
ATOM 821 O O . LYS A 1 108 ? -8.547 21.016 12.93 1 98.75 108 LYS A O 1
ATOM 826 N N . THR A 1 109 ? -9.633 22.781 12.148 1 98.56 109 THR A N 1
ATOM 827 C CA . THR A 1 109 ? -8.625 23.766 12.539 1 98.56 109 THR A CA 1
ATOM 828 C C . THR A 1 109 ? -9.234 25.156 12.617 1 98.56 109 THR A C 1
ATOM 830 O O . THR A 1 109 ? -10.352 25.375 12.156 1 98.56 109 THR A O 1
ATOM 833 N N . ASP A 1 110 ? -8.539 26.047 13.273 1 98.19 110 ASP A N 1
ATOM 834 C CA . ASP A 1 110 ? -8.953 27.438 13.312 1 98.19 110 ASP A CA 1
ATOM 835 C C . ASP A 1 110 ? -8.172 28.266 12.297 1 98.19 110 ASP A C 1
ATOM 837 O O . ASP A 1 110 ? -8.305 29.5 12.25 1 98.19 110 ASP A O 1
ATOM 841 N N . ALA A 1 111 ? -7.371 27.578 11.438 1 97.75 111 ALA A N 1
ATOM 842 C CA . ALA A 1 111 ? -6.566 28.297 10.445 1 97.75 111 ALA A CA 1
ATOM 843 C C . ALA A 1 111 ? -7.43 28.781 9.289 1 97.75 111 ALA A C 1
ATOM 845 O O . ALA A 1 111 ? -8.477 28.203 8.992 1 97.75 111 ALA A O 1
ATOM 846 N N . PRO A 1 112 ? -6.988 29.859 8.625 1 97.06 112 PRO A N 1
ATOM 847 C CA . PRO A 1 112 ? -7.719 30.344 7.445 1 97.06 112 PRO A CA 1
ATOM 848 C C . PRO A 1 112 ? -7.699 29.344 6.289 1 97.06 112 PRO A C 1
ATOM 850 O O . PRO A 1 112 ? -6.734 28.594 6.141 1 97.06 112 PRO A O 1
ATOM 853 N N . LYS A 1 113 ? -8.68 29.422 5.465 1 96.19 113 LYS A N 1
ATOM 854 C CA . LYS A 1 113 ? -8.883 28.484 4.367 1 96.19 113 LYS A CA 1
ATOM 855 C C . LYS A 1 113 ? -7.672 28.438 3.441 1 96.19 113 LYS A C 1
ATOM 857 O O . LYS A 1 113 ? -7.262 27.359 2.992 1 96.19 113 LYS A O 1
ATOM 862 N N . GLU A 1 114 ? -7.141 29.5 3.164 1 96.88 114 GLU A N 1
ATOM 863 C CA . GLU A 1 114 ? -6 29.578 2.254 1 96.88 114 GLU A CA 1
ATOM 864 C C . GLU A 1 114 ? -4.809 28.797 2.807 1 96.88 114 GLU A C 1
ATOM 866 O O . GLU A 1 114 ? -4.125 28.078 2.062 1 96.88 114 GLU A O 1
ATOM 871 N N . LYS A 1 115 ? -4.625 29 4.078 1 97.62 115 LYS A N 1
ATOM 872 C CA . LYS A 1 115 ? -3.539 28.266 4.734 1 97.62 115 LYS A CA 1
ATOM 873 C C . LYS A 1 115 ? -3.803 26.766 4.738 1 97.62 115 LYS A C 1
ATOM 875 O O . LYS A 1 115 ? -2.883 25.969 4.543 1 97.62 115 LYS A O 1
ATOM 880 N N . VAL A 1 116 ? -5.02 26.406 4.934 1 98.5 116 VAL A N 1
ATOM 881 C CA . VAL A 1 116 ? -5.414 25 4.949 1 98.5 116 VAL A CA 1
ATOM 882 C C . VAL A 1 116 ? -5.191 24.391 3.568 1 98.5 116 VAL A C 1
ATOM 884 O O . VAL A 1 116 ? -4.703 23.266 3.457 1 98.5 116 VAL A O 1
ATOM 887 N N . GLU A 1 117 ? -5.488 25.062 2.549 1 98.19 117 GLU A N 1
ATOM 888 C CA . GLU A 1 117 ? -5.297 24.578 1.187 1 98.19 117 GLU A CA 1
ATOM 889 C C . GLU A 1 117 ? -3.816 24.391 0.869 1 98.19 117 GLU A C 1
ATOM 891 O O . GLU A 1 117 ? -3.434 23.422 0.224 1 98.19 117 GLU A O 1
ATOM 896 N N . GLU A 1 118 ? -3.051 25.328 1.273 1 98.31 118 GLU A N 1
ATOM 897 C CA . GLU A 1 118 ? -1.607 25.188 1.102 1 98.31 118 GLU A CA 1
ATOM 898 C C . GLU A 1 118 ? -1.077 23.969 1.855 1 98.31 118 GLU A C 1
ATOM 900 O O . GLU A 1 118 ? -0.224 23.25 1.347 1 98.31 118 GLU A O 1
ATOM 905 N N . PHE A 1 119 ? -1.568 23.844 3.09 1 98.75 119 PHE A N 1
ATOM 906 C CA . PHE A 1 119 ? -1.169 22.719 3.918 1 98.75 119 PHE A CA 1
ATOM 907 C C . PHE A 1 119 ? -1.563 21.391 3.26 1 98.75 119 PHE A C 1
ATOM 909 O O . PHE A 1 119 ? -0.783 20.438 3.254 1 98.75 119 PHE A O 1
ATOM 916 N N . ALA A 1 120 ? -2.725 21.344 2.648 1 98.81 120 ALA A N 1
ATOM 917 C CA . ALA A 1 120 ? -3.197 20.141 1.952 1 98.81 120 ALA A CA 1
ATOM 918 C C . ALA A 1 120 ? -2.281 19.797 0.782 1 98.81 120 ALA A C 1
ATOM 920 O O . ALA A 1 120 ? -1.94 18.625 0.582 1 98.81 120 ALA A O 1
ATOM 921 N N . LYS A 1 121 ? -1.883 20.781 0.048 1 98.12 121 LYS A N 1
ATOM 922 C CA . LYS A 1 121 ? -0.961 20.562 -1.062 1 98.12 121 LYS A CA 1
ATOM 923 C C . LYS A 1 121 ? 0.392 20.062 -0.563 1 98.12 121 LYS A C 1
ATOM 925 O O . LYS A 1 121 ? 1.02 19.219 -1.198 1 98.12 121 LYS A O 1
ATOM 930 N N . PHE A 1 122 ? 0.835 20.656 0.543 1 98 122 PHE A N 1
ATOM 931 C CA . PHE A 1 122 ? 2.082 20.219 1.164 1 98 122 PHE A CA 1
ATOM 932 C C . PHE A 1 122 ? 2.018 18.75 1.545 1 98 122 PHE A C 1
ATOM 934 O O . PHE A 1 122 ? 2.961 17.984 1.294 1 98 122 PHE A O 1
ATOM 941 N N . ILE A 1 123 ? 0.871 18.297 2.143 1 98.62 123 ILE A N 1
ATOM 942 C CA . ILE A 1 123 ? 0.673 16.906 2.547 1 98.62 123 ILE A CA 1
ATOM 943 C C . ILE A 1 123 ? 0.794 15.984 1.33 1 98.62 123 ILE A C 1
ATOM 945 O O . ILE A 1 123 ? 1.504 14.977 1.372 1 98.62 123 ILE A O 1
ATOM 949 N N . GLU A 1 124 ? 0.121 16.344 0.275 1 97.56 124 GLU A N 1
ATOM 950 C CA . GLU A 1 124 ? 0.12 15.547 -0.948 1 97.56 124 GLU A CA 1
ATOM 951 C C . GLU A 1 124 ? 1.529 15.406 -1.515 1 97.56 124 GLU A C 1
ATOM 953 O O . GLU A 1 124 ? 1.928 14.32 -1.934 1 97.56 124 GLU A O 1
ATOM 958 N N . LYS A 1 125 ? 2.311 16.453 -1.458 1 95.75 125 LYS A N 1
ATOM 959 C CA . LYS A 1 125 ? 3.646 16.469 -2.047 1 95.75 125 LYS A CA 1
ATOM 960 C C . LYS A 1 125 ? 4.645 15.719 -1.172 1 95.75 125 LYS A C 1
ATOM 962 O O . LYS A 1 125 ? 5.637 15.18 -1.672 1 95.75 125 LYS A O 1
ATOM 967 N N . THR A 1 126 ? 4.43 15.664 0.085 1 97.31 126 THR A N 1
ATOM 968 C CA . THR A 1 126 ? 5.414 15.203 1.06 1 97.31 126 THR A CA 1
ATOM 969 C C . THR A 1 126 ? 5.184 13.734 1.402 1 97.31 126 THR A C 1
ATOM 971 O O . THR A 1 126 ? 6.078 13.07 1.929 1 97.31 126 THR A O 1
ATOM 974 N N . CYS A 1 127 ? 4.035 13.164 1.151 1 98.25 127 CYS A N 1
ATOM 975 C CA . CYS A 1 127 ? 3.625 11.812 1.515 1 98.25 127 CYS A CA 1
ATOM 976 C C . CYS A 1 127 ? 4.441 10.773 0.757 1 98.25 127 CYS A C 1
ATOM 978 O O . CYS A 1 127 ? 4.336 10.664 -0.466 1 98.25 127 CYS A O 1
ATOM 980 N N . PRO A 1 128 ? 5.238 9.891 1.465 1 98.62 128 PRO A N 1
ATOM 981 C CA . PRO A 1 128 ? 6.062 8.875 0.803 1 98.62 128 PRO A CA 1
ATOM 982 C C . PRO A 1 128 ? 5.242 7.891 -0.025 1 98.62 128 PRO A C 1
ATOM 984 O O . PRO A 1 128 ? 5.637 7.539 -1.142 1 98.62 128 PRO A O 1
ATOM 987 N N . VAL A 1 129 ? 4.113 7.41 0.541 1 98.94 129 VAL A N 1
ATOM 988 C CA . VAL A 1 129 ? 3.287 6.469 -0.206 1 98.94 129 VAL A CA 1
ATOM 989 C C . VAL A 1 129 ? 2.719 7.148 -1.448 1 98.94 129 VAL A C 1
ATOM 991 O O . VAL A 1 129 ? 2.738 6.578 -2.541 1 98.94 129 VAL A O 1
ATOM 994 N N . GLY A 1 130 ? 2.221 8.391 -1.274 1 98.88 130 GLY A N 1
ATOM 995 C CA . GLY A 1 130 ? 1.752 9.148 -2.424 1 98.88 130 GLY A CA 1
ATOM 996 C C . GLY A 1 130 ? 2.814 9.328 -3.49 1 98.88 130 GLY A C 1
ATOM 997 O O . GLY A 1 130 ? 2.549 9.141 -4.68 1 98.88 130 GLY A O 1
ATOM 998 N N . ASP A 1 131 ? 3.988 9.742 -3.09 1 98.62 131 ASP A N 1
ATOM 999 C CA . ASP A 1 131 ? 5.098 9.914 -4.023 1 98.62 131 ASP A CA 1
ATOM 1000 C C . ASP A 1 131 ? 5.402 8.609 -4.758 1 98.62 131 ASP A C 1
ATOM 1002 O O . ASP A 1 131 ? 5.68 8.617 -5.961 1 98.62 131 ASP A O 1
ATOM 1006 N N . SER A 1 132 ? 5.379 7.457 -4.031 1 98.88 132 SER A N 1
ATOM 1007 C CA . SER A 1 132 ? 5.66 6.152 -4.617 1 98.88 132 SER A CA 1
ATOM 1008 C C . SER A 1 132 ? 4.602 5.77 -5.648 1 98.88 132 SER A C 1
ATOM 1010 O O . SER A 1 132 ? 4.875 4.996 -6.57 1 98.88 132 SER A O 1
ATOM 1012 N N . LEU A 1 133 ? 3.361 6.281 -5.488 1 98.88 133 LEU A N 1
ATOM 1013 C CA . LEU A 1 133 ? 2.291 5.996 -6.438 1 98.88 133 LEU A CA 1
ATOM 1014 C C . LEU A 1 133 ? 2.344 6.953 -7.621 1 98.88 133 LEU A C 1
ATOM 1016 O O . LEU A 1 133 ? 2.062 6.562 -8.758 1 98.88 133 LEU A O 1
ATOM 1020 N N . ALA A 1 134 ? 2.732 8.18 -7.379 1 98.62 134 ALA A N 1
ATOM 1021 C CA . ALA A 1 134 ? 2.719 9.219 -8.406 1 98.62 134 ALA A CA 1
ATOM 1022 C C . ALA A 1 134 ? 3.934 9.094 -9.328 1 98.62 134 ALA A C 1
ATOM 1024 O O . ALA A 1 134 ? 3.932 9.617 -10.438 1 98.62 134 ALA A O 1
ATOM 1025 N N . ASN A 1 135 ? 4.996 8.492 -8.867 1 98.06 135 ASN A N 1
ATOM 1026 C CA . ASN A 1 135 ? 6.25 8.312 -9.586 1 98.06 135 ASN A CA 1
ATOM 1027 C C . ASN A 1 135 ? 6.672 6.848 -9.617 1 98.06 135 ASN A C 1
ATOM 1029 O O . ASN A 1 135 ? 6.547 6.137 -8.617 1 98.06 135 ASN A O 1
ATOM 1033 N N . PRO A 1 136 ? 7.219 6.414 -10.781 1 98.25 136 PRO A N 1
ATOM 1034 C CA . PRO A 1 136 ? 7.57 4.996 -10.875 1 98.25 136 PRO A CA 1
ATOM 1035 C C . PRO A 1 136 ? 8.594 4.566 -9.828 1 98.25 136 PRO A C 1
ATOM 1037 O O . PRO A 1 136 ? 9.516 5.316 -9.516 1 98.25 136 PRO A O 1
ATOM 1040 N N . VAL A 1 137 ? 8.375 3.428 -9.234 1 98.75 137 VAL A N 1
ATOM 1041 C CA . VAL A 1 137 ? 9.32 2.736 -8.367 1 98.75 137 VAL A CA 1
ATOM 1042 C C . VAL A 1 137 ? 9.938 1.556 -9.109 1 98.75 137 VAL A C 1
A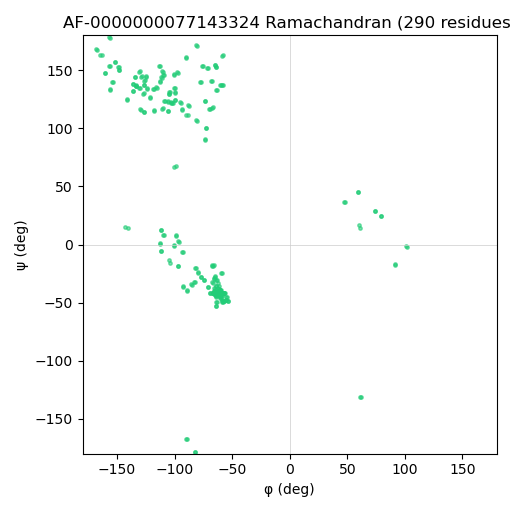TOM 1044 O O . VAL A 1 137 ? 9.227 0.782 -9.758 1 98.75 137 VAL A O 1
ATOM 1047 N N . LYS A 1 138 ? 11.25 1.433 -9.07 1 98.62 138 LYS A N 1
ATOM 1048 C CA . LYS A 1 138 ? 11.914 0.274 -9.664 1 98.62 138 LYS A CA 1
ATOM 1049 C C . LYS A 1 138 ? 11.625 -0.993 -8.859 1 98.62 138 LYS A C 1
ATOM 1051 O O . LYS A 1 138 ? 12.008 -1.098 -7.695 1 98.62 138 LYS A O 1
ATOM 1056 N N . LEU A 1 139 ? 10.961 -1.949 -9.453 1 98.88 139 LEU A N 1
ATOM 1057 C CA . LEU A 1 139 ? 10.719 -3.258 -8.859 1 98.88 139 LEU A CA 1
ATOM 1058 C C . LEU A 1 139 ? 11.703 -4.293 -9.406 1 98.88 139 LEU A C 1
ATOM 1060 O O . LEU A 1 139 ? 11.898 -4.383 -10.617 1 98.88 139 LEU A O 1
ATOM 1064 N N . VAL A 1 140 ? 12.305 -5.008 -8.523 1 98.75 140 VAL A N 1
ATOM 1065 C CA . VAL A 1 140 ? 13.328 -5.969 -8.922 1 98.75 140 VAL A CA 1
ATOM 1066 C C . VAL A 1 140 ? 12.992 -7.348 -8.352 1 98.75 140 VAL A C 1
ATOM 1068 O O . VAL A 1 140 ? 12.969 -7.527 -7.129 1 98.75 140 VAL A O 1
ATOM 1071 N N . LEU A 1 141 ? 12.703 -8.281 -9.227 1 98.62 141 LEU A N 1
ATOM 1072 C CA . LEU A 1 141 ? 12.688 -9.688 -8.82 1 98.62 141 LEU A CA 1
ATOM 1073 C C . LEU A 1 141 ? 14.102 -10.203 -8.602 1 98.62 141 LEU A C 1
ATOM 1075 O O . LEU A 1 141 ? 14.797 -10.547 -9.562 1 98.62 141 LEU A O 1
ATOM 1079 N N . SER A 1 142 ? 14.508 -10.273 -7.398 1 98.5 142 SER A N 1
ATOM 1080 C CA . SER A 1 142 ? 15.906 -10.531 -7.082 1 98.5 142 SER A CA 1
ATOM 1081 C C . SER A 1 142 ? 16.234 -12.016 -7.133 1 98.5 142 SER A C 1
ATOM 1083 O O . SER A 1 142 ? 17.375 -12.406 -7.395 1 98.5 142 SER A O 1
ATOM 1085 N N . ASP A 1 143 ? 15.211 -12.852 -6.781 1 98.44 143 ASP A N 1
ATOM 1086 C CA . ASP A 1 143 ? 15.438 -14.297 -6.789 1 98.44 143 ASP A CA 1
ATOM 1087 C C . ASP A 1 143 ? 14.117 -15.062 -6.844 1 98.44 143 ASP A C 1
ATOM 1089 O O . ASP A 1 143 ? 13.086 -14.555 -6.398 1 98.44 143 ASP A O 1
ATOM 1093 N N . VAL A 1 144 ? 14.203 -16.203 -7.508 1 98.69 144 VAL A N 1
ATOM 1094 C CA . VAL A 1 144 ? 13.141 -17.203 -7.477 1 98.69 144 VAL A CA 1
ATOM 1095 C C . VAL A 1 144 ? 13.68 -18.5 -6.867 1 98.69 144 VAL A C 1
ATOM 1097 O O . VAL A 1 144 ? 14.586 -19.125 -7.418 1 98.69 144 VAL A O 1
ATOM 1100 N N . ILE A 1 145 ? 13.141 -18.859 -5.758 1 98.31 145 ILE A N 1
ATOM 1101 C CA . ILE A 1 145 ? 13.641 -20.016 -5.02 1 98.31 145 ILE A CA 1
ATOM 1102 C C . ILE A 1 145 ? 12.617 -21.141 -5.07 1 98.31 145 ILE A C 1
ATOM 1104 O O . ILE A 1 145 ? 11.5 -21 -4.559 1 98.31 145 ILE A O 1
ATOM 1108 N N . VAL A 1 146 ? 13.008 -22.219 -5.676 1 97 146 VAL A N 1
ATOM 1109 C CA . VAL A 1 146 ? 12.156 -23.406 -5.699 1 97 146 VAL A CA 1
ATOM 1110 C C . VAL A 1 146 ? 12.414 -24.25 -4.457 1 97 146 VAL A C 1
ATOM 1112 O O . VAL A 1 146 ? 13.555 -24.641 -4.191 1 97 146 VAL A O 1
ATOM 1115 N N . GLU A 1 147 ? 11.375 -24.422 -3.682 1 92.81 147 GLU A N 1
ATOM 1116 C CA . GLU A 1 147 ? 11.492 -25.141 -2.42 1 92.81 147 GLU A CA 1
ATOM 1117 C C . GLU A 1 147 ? 11.195 -26.625 -2.607 1 92.81 147 GLU A C 1
ATOM 1119 O O . GLU A 1 147 ? 10.352 -27 -3.432 1 92.81 147 GLU A O 1
ATOM 1124 N N . MET B 1 1 ? -14.523 -2.617 -20.703 1 69.75 1 MET B N 1
ATOM 1125 C CA . MET B 1 1 ? -13.914 -1.882 -19.609 1 69.75 1 MET B CA 1
ATOM 1126 C C . MET B 1 1 ? -14.688 -2.111 -18.312 1 69.75 1 MET B C 1
ATOM 1128 O O . MET B 1 1 ? -15.836 -1.697 -18.188 1 69.75 1 MET B O 1
ATOM 1132 N N . ALA B 1 2 ? -14.211 -2.934 -17.406 1 89 2 ALA B N 1
ATOM 1133 C CA . ALA B 1 2 ? -14.836 -3.314 -16.141 1 89 2 ALA B CA 1
ATOM 1134 C C . ALA B 1 2 ? -14.227 -2.545 -14.969 1 89 2 ALA B C 1
ATOM 1136 O O . ALA B 1 2 ? -13.617 -3.139 -14.078 1 89 2 ALA B O 1
ATOM 1137 N N . ILE B 1 3 ? -14.5 -1.201 -15 1 94.88 3 ILE B N 1
ATOM 1138 C CA . ILE B 1 3 ? -13.914 -0.322 -13.992 1 94.88 3 ILE B CA 1
ATOM 1139 C C . ILE B 1 3 ? -14.609 -0.537 -12.648 1 94.88 3 ILE B C 1
ATOM 1141 O O . ILE B 1 3 ? -15.844 -0.525 -12.578 1 94.88 3 ILE B O 1
ATOM 1145 N N . GLU B 1 4 ? -13.836 -0.856 -11.648 1 96.19 4 GLU B N 1
ATOM 1146 C CA . GLU B 1 4 ? -14.297 -0.932 -10.266 1 96.19 4 GLU B CA 1
ATOM 1147 C C . GLU B 1 4 ? -13.664 0.163 -9.414 1 96.19 4 GLU B C 1
ATOM 1149 O O . GLU B 1 4 ? -12.5 0.513 -9.602 1 96.19 4 GLU B O 1
ATOM 1154 N N . THR B 1 5 ? -14.516 0.755 -8.477 1 98.44 5 THR B N 1
ATOM 1155 C CA . THR B 1 5 ? -14.031 1.774 -7.555 1 98.44 5 THR B CA 1
ATOM 1156 C C . THR B 1 5 ? -13.883 1.204 -6.148 1 98.44 5 THR B C 1
ATOM 1158 O O . THR B 1 5 ? -14.828 0.637 -5.602 1 98.44 5 THR B O 1
ATOM 1161 N N . PHE B 1 6 ? -12.695 1.293 -5.605 1 98.62 6 PHE B N 1
ATOM 1162 C CA . PHE B 1 6 ? -12.406 0.905 -4.23 1 98.62 6 PHE B CA 1
ATOM 1163 C C . PHE B 1 6 ? -12.352 2.129 -3.324 1 98.62 6 PHE B C 1
ATOM 1165 O O . PHE B 1 6 ? -11.945 3.211 -3.756 1 98.62 6 PHE B O 1
ATOM 1172 N N . LYS B 1 7 ? -12.797 1.909 -2.076 1 98.81 7 LYS B N 1
ATOM 1173 C CA . LYS B 1 7 ? -12.883 3.047 -1.164 1 98.81 7 LYS B CA 1
ATOM 1174 C C . LYS B 1 7 ? -12.219 2.736 0.172 1 98.81 7 LYS B C 1
ATOM 1176 O O . LYS B 1 7 ? -12.211 1.586 0.615 1 98.81 7 LYS B O 1
ATOM 1181 N N . ALA B 1 8 ? -11.688 3.754 0.791 1 98.94 8 ALA B N 1
ATOM 1182 C CA . ALA B 1 8 ? -11.102 3.686 2.129 1 98.94 8 ALA B CA 1
ATOM 1183 C C . ALA B 1 8 ? -11.258 5.012 2.863 1 98.94 8 ALA B C 1
ATOM 1185 O O . ALA B 1 8 ? -11.406 6.062 2.234 1 98.94 8 ALA B O 1
ATOM 1186 N N . VAL B 1 9 ? -11.305 4.941 4.176 1 98.94 9 VAL B N 1
ATOM 1187 C CA . VAL B 1 9 ? -11.234 6.125 5.031 1 98.94 9 VAL B CA 1
ATOM 1188 C C . VAL B 1 9 ? -10.133 5.953 6.066 1 98.94 9 VAL B C 1
ATOM 1190 O O . VAL B 1 9 ? -10.023 4.902 6.703 1 98.94 9 VAL B O 1
ATOM 1193 N N . SER B 1 10 ? -9.297 6.945 6.168 1 98.94 10 SER B N 1
ATOM 1194 C CA . SER B 1 10 ? -8.25 6.977 7.188 1 98.94 10 SER B CA 1
ATOM 1195 C C . SER B 1 10 ? -8.422 8.172 8.117 1 98.94 10 SER B C 1
ATOM 1197 O O . SER B 1 10 ? -8.562 9.305 7.66 1 98.94 10 SER B O 1
ATOM 1199 N N . ARG B 1 11 ? -8.305 7.887 9.414 1 98.88 11 ARG B N 1
ATOM 1200 C CA . ARG B 1 11 ? -8.555 8.93 10.406 1 98.88 11 ARG B CA 1
ATOM 1201 C C . ARG B 1 11 ? -7.465 8.953 11.469 1 98.88 11 ARG B C 1
ATOM 1203 O O . ARG B 1 11 ? -7.082 7.91 12 1 98.88 11 ARG B O 1
ATOM 1210 N N . LYS B 1 12 ? -7.078 10.18 11.773 1 98.75 12 LYS B N 1
ATOM 1211 C CA . LYS B 1 12 ? -6.121 10.367 12.859 1 98.75 12 LYS B CA 1
ATOM 1212 C C . LYS B 1 12 ? -6.707 9.914 14.195 1 98.75 12 LYS B C 1
ATOM 1214 O O . LYS B 1 12 ? -7.863 10.203 14.5 1 98.75 12 LYS B O 1
ATOM 1219 N N . LEU B 1 13 ? -5.953 9.18 14.914 1 98.38 13 LEU B N 1
ATOM 1220 C CA . LEU B 1 13 ? -6.301 8.859 16.297 1 98.38 13 LEU B CA 1
ATOM 1221 C C . LEU B 1 13 ? -5.719 9.891 17.25 1 98.38 13 LEU B C 1
ATOM 1223 O O . LEU B 1 13 ? -4.793 10.625 16.906 1 98.38 13 LEU B O 1
ATOM 1227 N N . PRO B 1 14 ? -6.207 10.008 18.453 1 95.5 14 PRO B N 1
ATOM 1228 C CA . PRO B 1 14 ? -5.781 11.055 19.391 1 95.5 14 PRO B CA 1
ATOM 1229 C C . PRO B 1 14 ? -4.332 10.891 19.828 1 95.5 14 PRO B C 1
ATOM 1231 O O . PRO B 1 14 ? -3.629 11.883 20.031 1 95.5 14 PRO B O 1
ATOM 1234 N N . GLU B 1 15 ? -3.896 9.703 19.922 1 91.62 15 GLU B N 1
ATOM 1235 C CA . GLU B 1 15 ? -2.58 9.477 20.516 1 91.62 15 GLU B CA 1
ATOM 1236 C C . GLU B 1 15 ? -1.502 9.383 19.438 1 91.62 15 GLU B C 1
ATOM 1238 O O . GLU B 1 15 ? -1.572 8.523 18.547 1 91.62 15 GLU B O 1
ATOM 1243 N N . GLY B 1 16 ? -0.509 10.297 19.594 1 96 16 GLY B N 1
ATOM 1244 C CA . GLY B 1 16 ? 0.68 10.18 18.766 1 96 16 GLY B CA 1
ATOM 1245 C C . GLY B 1 16 ? 0.389 10.305 17.281 1 96 16 GLY B C 1
ATOM 1246 O O . GLY B 1 16 ? -0.265 11.258 16.844 1 96 16 GLY B O 1
ATOM 1247 N N . LEU B 1 17 ? 0.952 9.32 16.5 1 98.62 17 LEU B N 1
ATOM 1248 C CA . LEU B 1 17 ? 0.837 9.367 15.039 1 98.62 17 LEU B CA 1
ATOM 1249 C C . LEU B 1 17 ? -0.047 8.242 14.531 1 98.62 17 LEU B C 1
ATOM 1251 O O . LEU B 1 17 ? -0.077 7.965 13.328 1 98.62 17 LEU B O 1
ATOM 1255 N N . ALA B 1 18 ? -0.744 7.602 15.469 1 98.81 18 ALA B N 1
ATOM 1256 C CA . ALA B 1 18 ? -1.552 6.441 15.102 1 98.81 18 ALA B CA 1
ATOM 1257 C C . ALA B 1 18 ? -2.73 6.852 14.227 1 98.81 18 ALA B C 1
ATOM 1259 O O . ALA B 1 18 ? -3.344 7.898 14.445 1 98.81 18 ALA B O 1
ATOM 1260 N N . VAL B 1 19 ? -3.039 6.055 13.242 1 98.88 19 VAL B N 1
ATOM 1261 C CA . VAL B 1 19 ? -4.117 6.258 12.281 1 98.88 19 VAL B CA 1
ATOM 1262 C C . VAL B 1 19 ? -4.957 4.988 12.18 1 98.88 19 VAL B C 1
ATOM 1264 O O . VAL B 1 19 ? -4.418 3.881 12.117 1 98.88 19 VAL B O 1
ATOM 1267 N N . GLU B 1 20 ? -6.25 5.156 12.203 1 98.88 20 GLU B N 1
ATOM 1268 C CA . GLU B 1 20 ? -7.148 4.047 11.891 1 98.88 20 GLU B CA 1
ATOM 1269 C C . GLU B 1 20 ? -7.695 4.156 10.477 1 98.88 20 GLU B C 1
ATOM 1271 O O . GLU B 1 20 ? -8.289 5.176 10.109 1 98.88 20 GLU B O 1
ATOM 1276 N N . SER B 1 21 ? -7.445 3.141 9.688 1 98.88 21 SER B N 1
ATOM 1277 C CA . SER B 1 21 ? -7.984 3.072 8.336 1 98.88 21 SER B CA 1
ATOM 1278 C C . SER B 1 21 ? -9.039 1.975 8.219 1 98.88 21 SER B C 1
ATOM 1280 O O . SER B 1 21 ? -8.883 0.894 8.789 1 98.88 21 SER B O 1
ATOM 1282 N N . GLU B 1 22 ? -10.047 2.262 7.426 1 98.81 22 GLU B N 1
ATOM 1283 C CA . GLU B 1 22 ? -11.188 1.356 7.344 1 98.81 22 GLU B CA 1
ATOM 1284 C C . GLU B 1 22 ? -11.625 1.147 5.895 1 98.81 22 GLU B C 1
ATOM 1286 O O . GLU B 1 22 ? -11.664 2.098 5.109 1 98.81 22 GLU B O 1
ATOM 1291 N N . VAL B 1 23 ? -11.93 -0.114 5.582 1 98.56 23 VAL B N 1
ATOM 1292 C CA . VAL B 1 23 ? -12.5 -0.523 4.305 1 98.56 23 VAL B CA 1
ATOM 1293 C C . VAL B 1 23 ? -13.539 -1.618 4.531 1 98.56 23 VAL B C 1
ATOM 1295 O O . VAL B 1 23 ? -13.234 -2.662 5.113 1 98.56 23 VAL B O 1
ATOM 1298 N N . ARG B 1 24 ? -14.805 -1.48 4.078 1 96.69 24 ARG B N 1
ATOM 1299 C CA . ARG B 1 24 ? -15.867 -2.477 4.133 1 96.69 24 ARG B CA 1
ATOM 1300 C C . ARG B 1 24 ? -15.977 -3.086 5.527 1 96.69 24 ARG B C 1
ATOM 1302 O O . ARG B 1 24 ? -16.125 -4.301 5.668 1 96.69 24 ARG B O 1
ATOM 1309 N N . GLY B 1 25 ? -15.758 -2.26 6.477 1 96.81 25 GLY B N 1
ATOM 1310 C CA . GLY B 1 25 ? -15.898 -2.75 7.84 1 96.81 25 GLY B CA 1
ATOM 1311 C C . GLY B 1 25 ? -14.602 -3.285 8.414 1 96.81 25 GLY B C 1
ATOM 1312 O O . GLY B 1 25 ? -14.508 -3.545 9.617 1 96.81 25 GLY B O 1
ATOM 1313 N N . PHE B 1 26 ? -13.547 -3.6 7.637 1 98.69 26 PHE B N 1
ATOM 1314 C CA . PHE B 1 26 ? -12.227 -3.992 8.125 1 98.69 26 PHE B CA 1
ATOM 1315 C C . PHE B 1 26 ? -11.438 -2.773 8.594 1 98.69 26 PHE B C 1
ATOM 1317 O O . PHE B 1 26 ? -11.484 -1.719 7.953 1 98.69 26 PHE B O 1
ATOM 1324 N N . LYS B 1 27 ? -10.719 -2.986 9.719 1 98.5 27 LYS B N 1
ATOM 1325 C CA . LYS B 1 27 ? -9.906 -1.896 10.25 1 98.5 27 LYS B CA 1
ATOM 1326 C C . LYS B 1 27 ? -8.453 -2.324 10.422 1 98.5 27 LYS B C 1
ATOM 1328 O O . LYS B 1 27 ? -8.18 -3.473 10.773 1 98.5 27 LYS B O 1
ATOM 1333 N N . ILE B 1 28 ? -7.582 -1.387 10.172 1 98.62 28 ILE B N 1
ATOM 1334 C CA . ILE B 1 28 ? -6.172 -1.55 10.508 1 98.62 28 ILE B CA 1
ATOM 1335 C C . ILE B 1 28 ? -5.652 -0.281 11.18 1 98.62 28 ILE B C 1
ATOM 1337 O O . ILE B 1 28 ? -6.09 0.825 10.852 1 98.62 28 ILE B O 1
ATOM 1341 N N . ILE B 1 29 ? -4.766 -0.487 12.141 1 98.69 29 ILE B N 1
ATOM 1342 C CA . ILE B 1 29 ? -4.074 0.622 12.789 1 98.69 29 ILE B CA 1
ATOM 1343 C C . ILE B 1 29 ? -2.646 0.717 12.258 1 98.69 29 ILE B C 1
ATOM 1345 O O . ILE B 1 29 ? -1.896 -0.261 12.289 1 98.69 29 ILE B O 1
ATOM 1349 N N . LEU B 1 30 ? -2.336 1.845 11.719 1 98.81 30 LEU B N 1
ATOM 1350 C CA . LEU B 1 30 ? -0.967 2.145 11.32 1 98.81 30 LEU B CA 1
ATOM 1351 C C . LEU B 1 30 ? -0.355 3.209 12.219 1 98.81 30 LEU B C 1
ATOM 1353 O O . LEU B 1 30 ? -1.07 4.055 12.766 1 98.81 30 LEU B O 1
ATOM 1357 N N . ASP B 1 31 ? 0.95 3.119 12.414 1 98.81 31 ASP B N 1
ATOM 1358 C CA . ASP B 1 31 ? 1.666 4.012 13.32 1 98.81 31 ASP B CA 1
ATOM 1359 C C . ASP B 1 31 ? 3.143 4.105 12.938 1 98.81 31 ASP B C 1
ATOM 1361 O O . ASP B 1 31 ? 3.566 3.551 11.922 1 98.81 31 ASP B O 1
ATOM 1365 N N . GLU B 1 32 ? 3.84 4.895 13.648 1 98.25 32 GLU B N 1
ATOM 1366 C CA . GLU B 1 32 ? 5.293 4.988 13.531 1 98.25 32 GLU B CA 1
ATOM 1367 C C . GLU B 1 32 ? 5.984 4.461 14.789 1 98.25 32 GLU B C 1
ATOM 1369 O O . GLU B 1 32 ? 5.406 4.488 15.875 1 98.25 32 GLU B O 1
ATOM 1374 N N . PRO B 1 33 ? 7.23 3.996 14.578 1 97.12 33 PRO B N 1
ATOM 1375 C CA . PRO B 1 33 ? 8.016 3.68 15.773 1 97.12 33 PRO B CA 1
ATOM 1376 C C . PRO B 1 33 ? 8.195 4.879 16.703 1 97.12 33 PRO B C 1
ATOM 1378 O O . PRO B 1 33 ? 7.996 6.023 16.281 1 97.12 33 PRO B O 1
ATOM 1381 N N . LYS B 1 34 ? 8.578 4.602 17.969 1 96.81 34 LYS B N 1
ATOM 1382 C CA . LYS B 1 34 ? 8.75 5.672 18.938 1 96.81 34 LYS B CA 1
ATOM 1383 C C . LYS B 1 34 ? 9.844 6.645 18.516 1 96.81 34 LYS B C 1
ATOM 1385 O O . LYS B 1 34 ? 9.711 7.855 18.703 1 96.81 34 LYS B O 1
ATOM 1390 N N . GLU B 1 35 ? 10.891 6.18 17.844 1 94.06 35 GLU B N 1
ATOM 1391 C CA . GLU B 1 35 ? 12.016 7 17.406 1 94.06 35 GLU B CA 1
ATOM 1392 C C . GLU B 1 35 ? 11.586 8 16.344 1 94.06 35 GLU B C 1
ATOM 1394 O O . GLU B 1 35 ? 12.258 9.008 16.125 1 94.06 35 GLU B O 1
ATOM 1399 N N . LEU B 1 36 ? 10.453 7.707 15.766 1 91.31 36 LEU B N 1
ATOM 1400 C CA . LEU B 1 36 ? 9.953 8.586 14.711 1 91.31 36 LEU B CA 1
ATOM 1401 C C . LEU B 1 36 ? 8.727 9.367 15.195 1 91.31 36 LEU B C 1
ATOM 1403 O O . LEU B 1 36 ? 7.996 9.938 14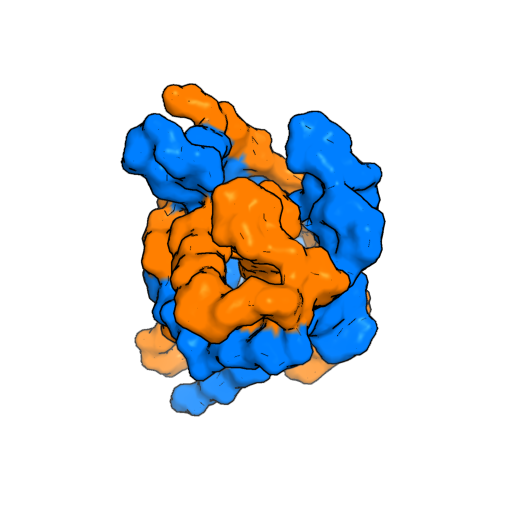.383 1 91.31 36 LEU B O 1
ATOM 1407 N N . GLY B 1 37 ? 8.461 9.242 16.484 1 93.94 37 GLY B N 1
ATOM 1408 C CA . GLY B 1 37 ? 7.445 10.078 17.094 1 93.94 37 GLY B CA 1
ATOM 1409 C C . GLY B 1 37 ? 6.125 9.359 17.297 1 93.94 37 GLY B C 1
ATOM 1410 O O . GLY B 1 37 ? 5.168 9.945 17.812 1 93.94 37 GLY B O 1
ATOM 1411 N N . GLY B 1 38 ? 6.031 8.133 16.891 1 97.75 38 GLY B N 1
ATOM 1412 C CA . GLY B 1 38 ? 4.805 7.375 17.078 1 97.75 38 GLY B CA 1
ATOM 1413 C C . GLY B 1 38 ? 4.773 6.617 18.406 1 97.75 38 GLY B C 1
ATOM 1414 O O . GLY B 1 38 ? 5.551 6.914 19.312 1 97.75 38 GLY B O 1
ATOM 1415 N N . THR B 1 39 ? 3.764 5.68 18.516 1 98 39 THR B N 1
ATOM 1416 C CA . THR B 1 39 ? 3.602 4.871 19.719 1 98 39 THR B CA 1
ATOM 1417 C C . THR B 1 39 ? 3.9 3.404 19.438 1 98 39 THR B C 1
ATOM 1419 O O . THR B 1 39 ? 3.738 2.547 20.297 1 98 39 THR B O 1
ATOM 1422 N N . ASN B 1 40 ? 4.258 3.1 18.219 1 97.94 40 ASN B N 1
ATOM 1423 C CA . ASN B 1 40 ? 4.613 1.759 17.781 1 97.94 40 ASN B CA 1
ATOM 1424 C C . ASN B 1 40 ? 3.465 0.775 17.984 1 97.94 40 ASN B C 1
ATOM 1426 O O . ASN B 1 40 ? 3.682 -0.356 18.422 1 97.94 40 ASN B O 1
ATOM 1430 N N . LYS B 1 41 ? 2.312 1.144 17.641 1 97.06 41 LYS B N 1
ATOM 1431 C CA . LYS B 1 41 ? 1.142 0.292 17.828 1 97.06 41 LYS B CA 1
ATOM 1432 C C . LYS B 1 41 ? 0.752 -0.395 16.516 1 97.06 41 LYS B C 1
ATOM 1434 O O . LYS B 1 41 ? -0.195 -1.184 16.484 1 97.06 41 LYS B O 1
ATOM 1439 N N . GLY B 1 42 ? 1.457 -0.145 15.484 1 98.12 42 GLY B N 1
ATOM 1440 C CA . GLY B 1 42 ? 1.239 -0.742 14.18 1 98.12 42 GLY B CA 1
ATOM 1441 C C . GLY B 1 42 ? 2.383 -0.496 13.211 1 98.12 42 GLY B C 1
ATOM 1442 O O . GLY B 1 42 ? 3.297 0.277 13.508 1 98.12 42 GLY B O 1
ATOM 1443 N N . MET B 1 43 ? 2.406 -1.168 12.117 1 98.62 43 MET B N 1
ATOM 1444 C CA . MET B 1 43 ? 3.375 -0.92 11.055 1 98.62 43 MET B CA 1
ATOM 1445 C C . MET B 1 43 ? 3.191 0.475 10.469 1 98.62 43 MET B C 1
ATOM 1447 O O . MET B 1 43 ? 2.117 1.066 10.586 1 98.62 43 MET B O 1
ATOM 1451 N N . ASN B 1 44 ? 4.254 1.042 9.938 1 98.5 44 ASN B N 1
ATOM 1452 C CA . ASN B 1 44 ? 4.082 2.352 9.32 1 98.5 44 ASN B CA 1
ATOM 1453 C C . ASN B 1 44 ? 3.527 2.23 7.902 1 98.5 44 ASN B C 1
ATOM 1455 O O . ASN B 1 44 ? 3.4 1.126 7.375 1 98.5 44 ASN B O 1
ATOM 1459 N N . PRO B 1 45 ? 3.162 3.324 7.281 1 98.88 45 PRO B N 1
ATOM 1460 C CA . PRO B 1 45 ? 2.457 3.264 6 1 98.88 45 PRO B CA 1
ATOM 1461 C C . PRO B 1 45 ? 3.309 2.652 4.887 1 98.88 45 PRO B C 1
ATOM 1463 O O . PRO B 1 45 ? 2.785 1.944 4.023 1 98.88 45 PRO B O 1
ATOM 1466 N N . VAL B 1 46 ? 4.641 2.867 4.828 1 98.81 46 VAL B N 1
ATOM 1467 C CA . VAL B 1 46 ? 5.461 2.305 3.762 1 98.81 46 VAL B CA 1
ATOM 1468 C C . VAL B 1 46 ? 5.66 0.809 3.996 1 98.81 46 VAL B C 1
ATOM 1470 O O . VAL B 1 46 ? 5.754 0.032 3.043 1 98.81 46 VAL B O 1
ATOM 1473 N N . GLU B 1 47 ? 5.668 0.388 5.266 1 98.88 47 GLU B N 1
ATOM 1474 C CA . GLU B 1 47 ? 5.641 -1.036 5.586 1 98.88 47 GLU B CA 1
ATOM 1475 C C . GLU B 1 47 ? 4.336 -1.68 5.117 1 98.88 47 GLU B C 1
ATOM 1477 O O . GLU B 1 47 ? 4.352 -2.768 4.535 1 98.88 47 GLU B O 1
ATOM 1482 N N . ALA B 1 48 ? 3.232 -1.006 5.352 1 98.94 48 ALA B N 1
ATOM 1483 C CA . ALA B 1 48 ? 1.933 -1.491 4.895 1 98.94 48 ALA B CA 1
ATOM 1484 C C . ALA B 1 48 ? 1.889 -1.594 3.375 1 98.94 48 ALA B C 1
ATOM 1486 O O . ALA B 1 48 ? 1.28 -2.516 2.826 1 98.94 48 ALA B O 1
ATOM 1487 N N . LEU B 1 49 ? 2.494 -0.669 2.713 1 98.94 49 LEU B N 1
ATOM 1488 C CA . LEU B 1 49 ? 2.596 -0.704 1.258 1 98.94 49 LEU B CA 1
ATOM 1489 C C . LEU B 1 49 ? 3.328 -1.957 0.793 1 98.94 49 LEU B C 1
ATOM 1491 O O . LEU B 1 49 ? 2.891 -2.627 -0.145 1 98.94 49 LEU B O 1
ATOM 1495 N N . LEU B 1 50 ? 4.449 -2.289 1.415 1 98.94 50 LEU B N 1
ATOM 1496 C CA . LEU B 1 50 ? 5.152 -3.525 1.094 1 98.94 50 LEU B CA 1
ATOM 1497 C C . LEU B 1 50 ? 4.258 -4.738 1.342 1 98.94 50 LEU B C 1
ATOM 1499 O O . LEU B 1 50 ? 4.254 -5.684 0.55 1 98.94 50 LEU B O 1
ATOM 1503 N N . CYS B 1 51 ? 3.498 -4.73 2.457 1 98.94 51 CYS B N 1
ATOM 1504 C CA . CYS B 1 51 ? 2.574 -5.824 2.75 1 98.94 51 CYS B CA 1
ATOM 1505 C C . CYS B 1 51 ? 1.521 -5.953 1.657 1 98.94 51 CYS B C 1
ATOM 1507 O O . CYS B 1 51 ? 1.18 -7.062 1.247 1 98.94 51 CYS B O 1
ATOM 1509 N N . ALA B 1 52 ? 1 -4.828 1.198 1 98.94 52 ALA B N 1
ATOM 1510 C CA . ALA B 1 52 ? 0.027 -4.844 0.109 1 98.94 52 ALA B CA 1
ATOM 1511 C C . ALA B 1 52 ? 0.625 -5.461 -1.151 1 98.94 52 ALA B C 1
ATOM 1513 O O . ALA B 1 52 ? -0.016 -6.277 -1.813 1 98.94 52 ALA B O 1
ATOM 1514 N N . LEU B 1 53 ? 1.864 -5.117 -1.487 1 98.94 53 LEU B N 1
ATOM 1515 C CA . LEU B 1 53 ? 2.547 -5.641 -2.666 1 98.94 53 LEU B CA 1
ATOM 1516 C C . LEU B 1 53 ? 2.754 -7.148 -2.551 1 98.94 53 LEU B C 1
ATOM 1518 O O . LEU B 1 53 ? 2.357 -7.902 -3.441 1 98.94 53 LEU B O 1
ATOM 1522 N N . GLY B 1 54 ? 3.35 -7.547 -1.447 1 98.94 54 GLY B N 1
ATOM 1523 C CA . GLY B 1 54 ? 3.596 -8.969 -1.264 1 98.94 54 GLY B CA 1
ATOM 1524 C C . GLY B 1 54 ? 2.326 -9.797 -1.268 1 98.94 54 GLY B C 1
ATOM 1525 O O . GLY B 1 54 ? 2.293 -10.891 -1.838 1 98.94 54 GLY B O 1
ATOM 1526 N N . SER B 1 55 ? 1.298 -9.289 -0.639 1 98.94 55 SER B N 1
ATOM 1527 C CA . SER B 1 55 ? 0.026 -10.008 -0.601 1 98.94 55 SER B CA 1
ATOM 1528 C C . SER B 1 55 ? -0.609 -10.078 -1.985 1 98.94 55 SER B C 1
ATOM 1530 O O . SER B 1 55 ? -1.178 -11.102 -2.361 1 98.94 55 SER B O 1
ATOM 1532 N N . CYS B 1 56 ? -0.566 -9.023 -2.707 1 98.94 56 CYS B N 1
ATOM 1533 C CA . CYS B 1 56 ? -1.088 -9.008 -4.07 1 98.94 56 CYS B CA 1
ATOM 1534 C C . CYS B 1 56 ? -0.393 -10.055 -4.934 1 98.94 56 CYS B C 1
ATOM 1536 O O . CYS B 1 56 ? -1.052 -10.82 -5.637 1 98.94 56 CYS B O 1
ATOM 1538 N N . GLN B 1 57 ? 0.955 -10.055 -4.895 1 98.94 57 GLN B N 1
ATOM 1539 C CA . GLN B 1 57 ? 1.726 -11.047 -5.629 1 98.94 57 GLN B CA 1
ATOM 1540 C C . GLN B 1 57 ? 1.324 -12.461 -5.223 1 98.94 57 GLN B C 1
ATOM 1542 O O . GLN B 1 57 ? 1.183 -13.344 -6.074 1 98.94 57 GLN B O 1
ATOM 1547 N N . THR B 1 58 ? 1.129 -12.68 -3.941 1 98.94 58 THR B N 1
ATOM 1548 C CA . THR B 1 58 ? 0.756 -13.984 -3.416 1 98.94 58 THR B CA 1
ATOM 1549 C C . THR B 1 58 ? -0.626 -14.398 -3.914 1 98.94 58 THR B C 1
ATOM 1551 O O . THR B 1 58 ? -0.838 -15.547 -4.297 1 98.94 58 THR B O 1
ATOM 1554 N N . ILE B 1 59 ? -1.537 -13.445 -3.957 1 98.81 59 ILE B N 1
ATOM 1555 C CA . ILE B 1 59 ? -2.887 -13.742 -4.426 1 98.81 59 ILE B CA 1
ATOM 1556 C C . ILE B 1 59 ? -2.859 -14.039 -5.922 1 98.81 59 ILE B C 1
ATOM 1558 O O . ILE B 1 59 ? -3.523 -14.969 -6.387 1 98.81 59 ILE B O 1
ATOM 1562 N N . VAL B 1 60 ? -2.107 -13.289 -6.695 1 98.69 60 VAL B N 1
ATOM 1563 C CA . VAL B 1 60 ? -1.946 -13.594 -8.109 1 98.69 60 VAL B CA 1
ATOM 1564 C C . VAL B 1 60 ? -1.443 -15.023 -8.281 1 98.69 60 VAL B C 1
ATOM 1566 O O . VAL B 1 60 ? -1.977 -15.781 -9.094 1 98.69 60 VAL B O 1
ATOM 1569 N N . ALA B 1 61 ? -0.411 -15.391 -7.52 1 98.81 61 ALA B N 1
ATOM 1570 C CA . ALA B 1 61 ? 0.112 -16.75 -7.582 1 98.81 61 ALA B CA 1
ATOM 1571 C C . ALA B 1 61 ? -0.988 -17.781 -7.312 1 98.81 61 ALA B C 1
ATOM 1573 O O . ALA B 1 61 ? -1.141 -18.75 -8.062 1 98.81 61 ALA B O 1
ATOM 1574 N N . SER B 1 62 ? -1.76 -17.516 -6.324 1 98.62 62 SER B N 1
ATOM 1575 C CA . SER B 1 62 ? -2.801 -18.453 -5.91 1 98.62 62 SER B CA 1
ATOM 1576 C C . SER B 1 62 ? -3.887 -18.578 -6.977 1 98.62 62 SER B C 1
ATOM 1578 O O . SER B 1 62 ? -4.359 -19.688 -7.262 1 98.62 62 SER B O 1
ATOM 1580 N N . VAL B 1 63 ? -4.27 -17.5 -7.559 1 98.06 63 VAL B N 1
ATOM 1581 C CA . VAL B 1 63 ? -5.379 -17.453 -8.508 1 98.06 63 VAL B CA 1
ATOM 1582 C C . VAL B 1 63 ? -4.977 -18.141 -9.805 1 98.06 63 VAL B C 1
ATOM 1584 O O . VAL B 1 63 ? -5.773 -18.875 -10.398 1 98.06 63 VAL B O 1
ATOM 1587 N N . PHE B 1 64 ? -3.717 -18.016 -10.234 1 98 64 PHE B N 1
ATOM 1588 C CA . PHE B 1 64 ? -3.4 -18.359 -11.617 1 98 64 PHE B CA 1
ATOM 1589 C C . PHE B 1 64 ? -2.525 -19.594 -11.672 1 98 64 PHE B C 1
ATOM 1591 O O . PHE B 1 64 ? -2.25 -20.125 -12.758 1 98 64 PHE B O 1
ATOM 1598 N N . ALA B 1 65 ? -2.076 -20.125 -10.547 1 98.38 65 ALA B N 1
ATOM 1599 C CA . ALA B 1 65 ? -1.123 -21.234 -10.531 1 98.38 65 ALA B CA 1
ATOM 1600 C C . ALA B 1 65 ? -1.62 -22.406 -11.375 1 98.38 65 ALA B C 1
ATOM 1602 O O . ALA B 1 65 ? -0.911 -22.891 -12.266 1 98.38 65 ALA B O 1
ATOM 1603 N N . LYS B 1 66 ? -2.832 -22.797 -11.18 1 97.31 66 LYS B N 1
ATOM 1604 C CA . LYS B 1 66 ? -3.377 -23.953 -11.883 1 97.31 66 LYS B CA 1
ATOM 1605 C C . LYS B 1 66 ? -3.422 -23.703 -13.391 1 97.31 66 LYS B C 1
ATOM 1607 O O . LYS B 1 66 ? -2.994 -24.547 -14.172 1 97.31 66 LYS B O 1
ATOM 1612 N N . ALA B 1 67 ? -3.971 -22.562 -13.758 1 96.81 67 ALA B N 1
ATOM 1613 C CA . ALA B 1 67 ? -4.082 -22.219 -15.18 1 96.81 67 ALA B CA 1
ATOM 1614 C C . ALA B 1 67 ? -2.707 -22.188 -15.836 1 96.81 67 ALA B C 1
ATOM 1616 O O . ALA B 1 67 ? -2.584 -22.422 -17.047 1 96.81 67 ALA B O 1
ATOM 1617 N N . LYS B 1 68 ? -1.634 -21.953 -15.055 1 97.62 68 LYS B N 1
ATOM 1618 C CA . LYS B 1 68 ? -0.275 -21.859 -15.578 1 97.62 68 LYS B CA 1
ATOM 1619 C C . LYS B 1 68 ? 0.459 -23.188 -15.43 1 97.62 68 LYS B C 1
ATOM 1621 O O . LYS B 1 68 ? 1.66 -23.281 -15.695 1 97.62 68 LYS B O 1
ATOM 1626 N N . GLY B 1 69 ? -0.246 -24.188 -14.922 1 97.19 69 GLY B N 1
ATOM 1627 C CA . GLY B 1 69 ? 0.31 -25.516 -14.797 1 97.19 69 GLY B CA 1
ATOM 1628 C C . GLY B 1 69 ? 1.223 -25.672 -13.594 1 97.19 69 GLY B C 1
ATOM 1629 O O . GLY B 1 69 ? 2.152 -26.484 -13.625 1 97.19 69 GLY B O 1
ATOM 1630 N N . ILE B 1 70 ? 1.076 -24.922 -12.633 1 98.38 70 ILE B N 1
ATOM 1631 C CA . ILE B 1 70 ? 1.89 -24.953 -11.422 1 98.38 70 ILE B CA 1
ATOM 1632 C C . ILE B 1 70 ? 1.085 -25.578 -10.281 1 98.38 70 ILE B C 1
ATOM 1634 O O . ILE B 1 70 ? 0.044 -25.047 -9.891 1 98.38 70 ILE B O 1
ATOM 1638 N N . ASN B 1 71 ? 1.499 -26.719 -9.797 1 98.31 71 ASN B N 1
ATOM 1639 C CA . ASN B 1 71 ? 0.994 -27.25 -8.531 1 98.31 71 ASN B CA 1
ATOM 1640 C C . ASN B 1 71 ? 1.552 -26.484 -7.34 1 98.31 71 ASN B C 1
ATOM 1642 O O . ASN B 1 71 ? 2.588 -26.859 -6.785 1 98.31 71 ASN B O 1
ATOM 1646 N N . LEU B 1 72 ? 0.9 -25.453 -6.91 1 98.44 72 LEU B N 1
ATOM 1647 C CA . LEU B 1 72 ? 1.386 -24.547 -5.871 1 98.44 72 LEU B CA 1
ATOM 1648 C C . LEU B 1 72 ? 1.144 -25.141 -4.484 1 98.44 72 LEU B C 1
ATOM 1650 O O . LEU B 1 72 ? 0.019 -25.109 -3.98 1 98.44 72 LEU B O 1
ATOM 1654 N N . GLN B 1 73 ? 2.119 -25.578 -3.883 1 98.38 73 GLN B N 1
ATOM 1655 C CA . GLN B 1 73 ? 2.01 -26.219 -2.578 1 98.38 73 GLN B CA 1
ATOM 1656 C C . GLN B 1 73 ? 2.207 -25.203 -1.449 1 98.38 73 GLN B C 1
ATOM 1658 O O . GLN B 1 73 ? 1.647 -25.375 -0.363 1 98.38 73 GLN B O 1
ATOM 1663 N N . ASP B 1 74 ? 3.066 -24.266 -1.672 1 98.56 74 ASP B N 1
ATOM 1664 C CA . ASP B 1 74 ? 3.35 -23.156 -0.766 1 98.56 74 ASP B CA 1
ATOM 1665 C C . ASP B 1 74 ? 3.939 -21.969 -1.52 1 98.56 74 ASP B C 1
ATOM 1667 O O . ASP B 1 74 ? 4.516 -2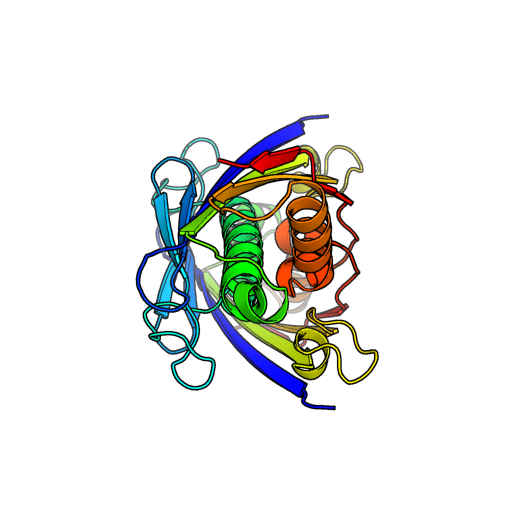2.141 -2.598 1 98.56 74 ASP B O 1
ATOM 1671 N N . PHE B 1 75 ? 3.752 -20.859 -0.995 1 98.88 75 PHE B N 1
ATOM 1672 C CA . PHE B 1 75 ? 4.258 -19.656 -1.627 1 98.88 75 PHE B CA 1
ATOM 1673 C C . PHE B 1 75 ? 4.449 -18.547 -0.598 1 98.88 75 PHE B C 1
ATOM 1675 O O . PHE B 1 75 ? 3.57 -18.297 0.229 1 98.88 75 PHE B O 1
ATOM 1682 N N . TRP B 1 76 ? 5.566 -17.875 -0.611 1 98.88 76 TRP B N 1
ATOM 1683 C CA . TRP B 1 76 ? 5.746 -16.641 0.157 1 98.88 76 TRP B CA 1
ATOM 1684 C C . TRP B 1 76 ? 6.766 -15.734 -0.511 1 98.88 76 TRP B C 1
ATOM 1686 O O . TRP B 1 76 ? 7.559 -16.172 -1.344 1 98.88 76 TRP B O 1
ATOM 1696 N N . VAL B 1 77 ? 6.672 -14.484 -0.222 1 98.94 77 VAL B N 1
ATOM 1697 C CA . VAL B 1 77 ? 7.516 -13.445 -0.801 1 98.94 77 VAL B CA 1
ATOM 1698 C C . VAL B 1 77 ? 8.219 -12.672 0.311 1 98.94 77 VAL B C 1
ATOM 1700 O O . VAL B 1 77 ? 7.602 -12.344 1.329 1 98.94 77 VAL B O 1
ATOM 1703 N N . GLU B 1 78 ? 9.477 -12.43 0.185 1 98.94 78 GLU B N 1
ATOM 1704 C CA . GLU B 1 78 ? 10.242 -11.477 0.988 1 98.94 78 GLU B CA 1
ATOM 1705 C C . GLU B 1 78 ? 10.438 -10.164 0.243 1 98.94 78 GLU B C 1
ATOM 1707 O O . GLU B 1 78 ? 10.836 -10.156 -0.926 1 98.94 78 GLU B O 1
ATOM 1712 N N . LEU B 1 79 ? 10.234 -9.102 0.893 1 98.94 79 LEU B N 1
ATOM 1713 C CA . LEU B 1 79 ? 10.328 -7.797 0.24 1 98.94 79 LEU B CA 1
ATOM 1714 C C . LEU B 1 79 ? 11.242 -6.859 1.025 1 98.94 79 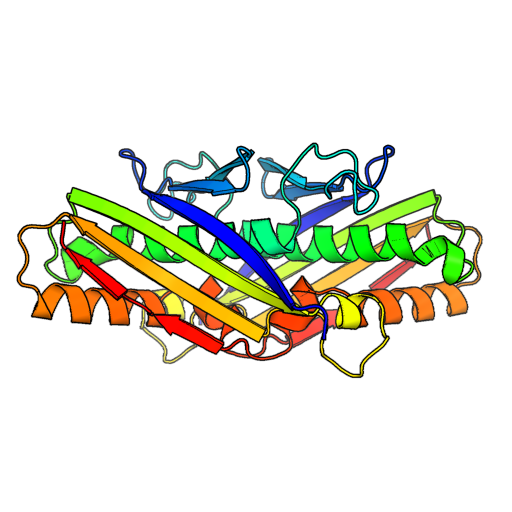LEU B C 1
ATOM 1716 O O . LEU B 1 79 ? 11.242 -6.875 2.258 1 98.94 79 LEU B O 1
ATOM 1720 N N . GLU B 1 80 ? 11.953 -6.047 0.293 1 98.88 80 GLU B N 1
ATOM 1721 C CA . GLU B 1 80 ? 12.75 -4.941 0.818 1 98.88 80 GLU B CA 1
ATOM 1722 C C . GLU B 1 80 ? 12.578 -3.682 -0.026 1 98.88 80 GLU B C 1
ATOM 1724 O O . GLU B 1 80 ? 12.641 -3.738 -1.256 1 98.88 80 GLU B O 1
ATOM 1729 N N . GLY B 1 81 ? 12.344 -2.586 0.608 1 98.81 81 GLY B N 1
ATOM 1730 C CA . GLY B 1 81 ? 12.219 -1.306 -0.071 1 98.81 81 GLY B CA 1
ATOM 1731 C C . GLY B 1 81 ? 13.133 -0.235 0.507 1 98.81 81 GLY B C 1
ATOM 1732 O O . GLY B 1 81 ? 13.273 -0.128 1.727 1 98.81 81 GLY B O 1
ATOM 1733 N N . ASP B 1 82 ? 13.75 0.523 -0.335 1 98.44 82 ASP B N 1
ATOM 1734 C CA . ASP B 1 82 ? 14.656 1.593 0.077 1 98.44 82 ASP B CA 1
ATOM 1735 C C . ASP B 1 82 ? 14 2.961 -0.094 1 98.44 82 ASP B C 1
ATOM 1737 O O . ASP B 1 82 ? 13.398 3.242 -1.134 1 98.44 82 ASP B O 1
ATOM 1741 N N . LEU B 1 83 ? 14.078 3.664 0.92 1 96.25 83 LEU B N 1
ATOM 1742 C CA . LEU B 1 83 ? 13.57 5.031 0.965 1 96.25 83 LEU B CA 1
ATOM 1743 C C . LEU B 1 83 ? 14.594 5.965 1.613 1 96.25 83 LEU B C 1
ATOM 1745 O O . LEU B 1 83 ? 15.227 5.605 2.609 1 96.25 83 LEU B O 1
ATOM 1749 N N . ASP B 1 84 ? 14.812 7.18 1.02 1 95.5 84 ASP B N 1
ATOM 1750 C CA . ASP B 1 84 ? 15.672 8.188 1.63 1 95.5 84 ASP B CA 1
ATOM 1751 C C . ASP B 1 84 ? 14.875 9.102 2.557 1 95.5 84 ASP B C 1
ATOM 1753 O O . ASP B 1 84 ? 14.102 9.945 2.092 1 95.5 84 ASP B O 1
ATOM 1757 N N . THR B 1 85 ? 15.078 9.031 3.811 1 92.06 85 THR B N 1
ATOM 1758 C CA . THR B 1 85 ? 14.273 9.742 4.805 1 92.06 85 THR B CA 1
ATOM 1759 C C . THR B 1 85 ? 14.5 11.25 4.703 1 92.06 85 THR B C 1
ATOM 1761 O O . THR B 1 85 ? 13.688 12.039 5.203 1 92.06 85 THR B O 1
ATOM 1764 N N . ASP B 1 86 ? 15.539 11.672 4.074 1 92.62 86 ASP B N 1
ATOM 1765 C CA . ASP B 1 86 ? 15.766 13.102 3.857 1 92.62 86 ASP B CA 1
ATOM 1766 C C . ASP B 1 86 ? 14.672 13.695 2.969 1 92.62 86 ASP B C 1
ATOM 1768 O O . ASP B 1 86 ? 14.359 14.883 3.074 1 92.62 86 ASP B O 1
ATOM 1772 N N . GLY B 1 87 ? 14.148 12.906 2.104 1 91.62 87 GLY B N 1
ATOM 1773 C CA . GLY B 1 87 ? 13.078 13.375 1.239 1 91.62 87 GLY B CA 1
ATOM 1774 C C . GLY B 1 87 ? 11.836 13.789 2.002 1 91.62 87 GLY B C 1
ATOM 1775 O O . GLY B 1 87 ? 11.242 14.836 1.716 1 91.62 87 GLY B O 1
ATOM 1776 N N . PHE B 1 88 ? 11.57 12.992 2.984 1 92 88 PHE B N 1
ATOM 1777 C CA . PHE B 1 88 ? 10.422 13.281 3.842 1 92 88 PHE B CA 1
ATOM 1778 C C . PHE B 1 88 ? 10.641 14.578 4.617 1 92 88 PHE B C 1
ATOM 1780 O O . PHE B 1 88 ? 9.703 15.336 4.844 1 92 88 PHE B O 1
ATOM 1787 N N . MET B 1 89 ? 11.797 14.852 4.855 1 87.75 89 MET B N 1
ATOM 1788 C CA . MET B 1 89 ? 12.125 16.031 5.648 1 87.75 89 MET B CA 1
ATOM 1789 C C . MET B 1 89 ? 12.398 17.234 4.75 1 87.75 89 MET B C 1
ATOM 1791 O O . MET B 1 89 ? 12.688 18.328 5.238 1 87.75 89 MET B O 1
ATOM 1795 N N . GLY B 1 90 ? 12.438 17.031 3.457 1 84.25 90 GLY B N 1
ATOM 1796 C CA . GLY B 1 90 ? 12.656 18.109 2.518 1 84.25 90 GLY B CA 1
ATOM 1797 C C . GLY B 1 90 ? 14.094 18.594 2.488 1 84.25 90 GLY B C 1
ATOM 1798 O O . GLY B 1 90 ? 14.367 19.75 2.18 1 84.25 90 GLY B O 1
ATOM 1799 N N . LYS B 1 91 ? 15.172 17.891 2.75 1 83.69 91 LYS B N 1
ATOM 1800 C CA . LYS B 1 91 ? 16.547 18.328 2.959 1 83.69 91 LYS B CA 1
ATOM 1801 C C . LYS B 1 91 ? 17.406 18.031 1.733 1 83.69 91 LYS B C 1
ATOM 1803 O O . LYS B 1 91 ? 18.5 18.594 1.59 1 83.69 91 LYS B O 1
ATOM 1808 N N . ALA B 1 92 ? 17.188 17.281 0.774 1 76.75 92 ALA B N 1
ATOM 1809 C CA . ALA B 1 92 ? 18.219 16.812 -0.139 1 76.75 92 ALA B CA 1
ATOM 1810 C C . ALA B 1 92 ? 17.719 16.781 -1.576 1 76.75 92 ALA B C 1
ATOM 1812 O O . ALA B 1 92 ? 18.438 16.375 -2.49 1 76.75 92 ALA B O 1
ATOM 1813 N N . GLY B 1 93 ? 16.766 17.328 -1.836 1 88.25 93 GLY B N 1
ATOM 1814 C CA . GLY B 1 93 ? 16.281 17.234 -3.207 1 88.25 93 GLY B CA 1
ATOM 1815 C C . GLY B 1 93 ? 15.961 15.82 -3.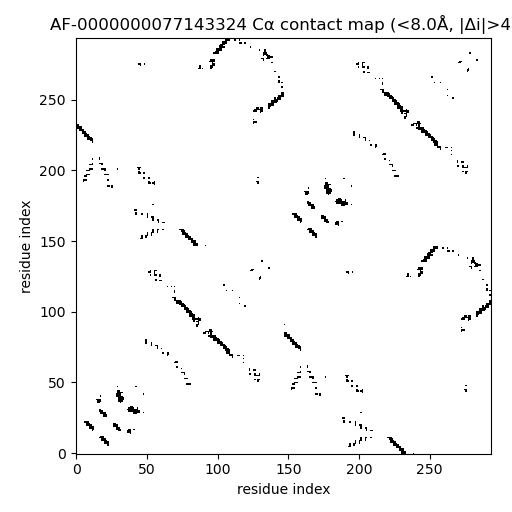646 1 88.25 93 GLY B C 1
ATOM 1816 O O . GLY B 1 93 ? 16.156 15.469 -4.812 1 88.25 93 GLY B O 1
ATOM 1817 N N . VAL B 1 94 ? 15.859 14.938 -2.822 1 92.62 94 VAL B N 1
ATOM 1818 C CA . VAL B 1 94 ? 15.5 13.555 -3.119 1 92.62 94 VAL B CA 1
ATOM 1819 C C . VAL B 1 94 ? 14.008 13.344 -2.889 1 92.62 94 VAL B C 1
ATOM 1821 O O . VAL B 1 94 ? 13.398 14.023 -2.061 1 92.62 94 VAL B O 1
ATOM 1824 N N . ARG B 1 95 ? 13.469 12.445 -3.703 1 94.94 95 ARG B N 1
ATOM 1825 C CA . ARG B 1 95 ? 12.039 12.188 -3.545 1 94.94 95 ARG B CA 1
ATOM 1826 C C . ARG B 1 95 ? 11.766 11.422 -2.254 1 94.94 95 ARG B C 1
ATOM 1828 O O . ARG B 1 95 ? 12.586 10.617 -1.815 1 94.94 95 ARG B O 1
ATOM 1835 N N . PRO B 1 96 ? 10.586 11.594 -1.683 1 97.12 96 PRO B N 1
ATOM 1836 C CA . PRO B 1 96 ? 10.305 10.969 -0.389 1 97.12 96 PRO B CA 1
ATOM 1837 C C . PRO B 1 96 ? 9.891 9.508 -0.519 1 97.12 96 PRO B C 1
ATOM 1839 O O . PRO B 1 96 ? 9.93 8.766 0.464 1 97.12 96 PRO B O 1
ATOM 1842 N N . GLY B 1 97 ? 9.461 9.094 -1.641 1 98 97 GLY B N 1
ATOM 1843 C CA . GLY B 1 97 ? 8.93 7.746 -1.786 1 98 97 GLY B CA 1
ATOM 1844 C C . GLY B 1 97 ? 10.008 6.699 -1.983 1 98 97 GLY B C 1
ATOM 1845 O O . GLY B 1 97 ? 11.203 7.004 -1.911 1 98 97 GLY B O 1
ATOM 1846 N N . PHE B 1 98 ? 9.57 5.426 -2.164 1 98.75 98 PHE B N 1
ATOM 1847 C CA . PHE B 1 98 ? 10.5 4.332 -2.42 1 98.75 98 PHE B CA 1
ATOM 1848 C C . PHE B 1 98 ? 11.312 4.602 -3.678 1 98.75 98 PHE B C 1
ATOM 1850 O O . PHE B 1 98 ? 10.773 5.051 -4.691 1 98.75 98 PHE B O 1
ATOM 1857 N N . GLN B 1 99 ? 12.594 4.312 -3.598 1 97.44 99 GLN B N 1
ATOM 1858 C CA . GLN B 1 99 ? 13.484 4.371 -4.754 1 97.44 99 GLN B CA 1
ATOM 1859 C C . GLN B 1 99 ? 13.523 3.035 -5.492 1 97.44 99 GLN B C 1
ATOM 1861 O O . GLN B 1 99 ? 13.531 2.998 -6.723 1 97.44 99 GLN B O 1
ATOM 1866 N N . GLU B 1 100 ? 13.523 2.023 -4.723 1 98.62 100 GLU B N 1
ATOM 1867 C CA . GLU B 1 100 ? 13.594 0.66 -5.238 1 98.62 100 GLU B CA 1
ATOM 1868 C C . GLU B 1 100 ? 12.969 -0.332 -4.262 1 98.62 100 GLU B C 1
ATOM 1870 O O . GLU B 1 100 ? 13.102 -0.185 -3.047 1 98.62 100 GLU B O 1
ATOM 1875 N N . ILE B 1 101 ? 12.25 -1.281 -4.812 1 98.94 101 ILE B N 1
ATOM 1876 C CA . ILE B 1 101 ? 11.773 -2.43 -4.051 1 98.94 101 ILE B CA 1
ATOM 1877 C C . ILE B 1 101 ? 12.297 -3.719 -4.68 1 98.94 101 ILE B C 1
ATOM 1879 O O . ILE B 1 101 ? 12.164 -3.926 -5.887 1 98.94 101 ILE B O 1
ATOM 1883 N N . ARG B 1 102 ? 12.906 -4.5 -3.887 1 98.94 102 ARG B N 1
ATOM 1884 C CA . ARG B 1 102 ? 13.359 -5.832 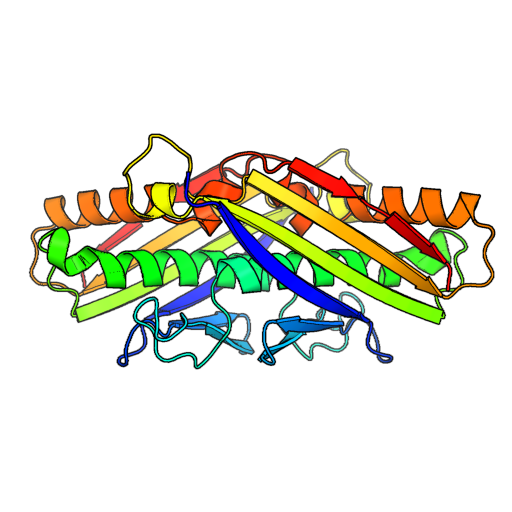-4.277 1 98.94 102 ARG B CA 1
ATOM 1885 C C . ARG B 1 102 ? 12.531 -6.914 -3.586 1 98.94 102 ARG B C 1
ATOM 1887 O O . ARG B 1 102 ? 12.102 -6.738 -2.445 1 98.94 102 ARG B O 1
ATOM 1894 N N . PHE B 1 103 ? 12.352 -8.016 -4.34 1 98.88 103 PHE B N 1
ATOM 1895 C CA . PHE B 1 103 ? 11.617 -9.102 -3.711 1 98.88 103 PHE B CA 1
ATOM 1896 C C . PHE B 1 103 ? 12.094 -10.453 -4.227 1 98.88 103 PHE B C 1
ATOM 1898 O O . PHE B 1 103 ? 12.594 -10.555 -5.348 1 98.88 103 PHE B O 1
ATOM 1905 N N . LYS B 1 104 ? 11.961 -11.43 -3.309 1 98.81 104 LYS B N 1
ATOM 1906 C CA . LYS B 1 104 ? 12.227 -12.844 -3.576 1 98.81 104 LYS B CA 1
ATOM 1907 C C . LYS B 1 104 ? 10.961 -13.68 -3.447 1 98.81 104 LYS B C 1
ATOM 1909 O O . LYS B 1 104 ? 10.234 -13.57 -2.459 1 98.81 104 LYS B O 1
ATOM 1914 N N . MET B 1 105 ? 10.828 -14.547 -4.449 1 98.88 105 MET B N 1
ATOM 1915 C CA . MET B 1 105 ? 9.672 -15.43 -4.402 1 98.88 105 MET B CA 1
ATOM 1916 C C . MET B 1 105 ? 10.086 -16.859 -4.078 1 98.88 105 MET B C 1
ATOM 1918 O O . MET B 1 105 ? 10.938 -17.422 -4.758 1 98.88 105 MET B O 1
ATOM 1922 N N . HIS B 1 106 ? 9.484 -17.359 -3.023 1 98.88 106 HIS B N 1
ATOM 1923 C CA . HIS B 1 106 ? 9.633 -18.766 -2.666 1 98.88 106 HIS B CA 1
ATOM 1924 C C . HIS B 1 106 ? 8.422 -19.562 -3.127 1 98.88 106 HIS B C 1
ATOM 1926 O O . HIS B 1 106 ? 7.285 -19.266 -2.758 1 98.88 106 HIS B O 1
ATOM 1932 N N . ILE B 1 107 ? 8.711 -20.625 -3.93 1 98.81 107 ILE B N 1
ATOM 1933 C CA . ILE B 1 107 ? 7.637 -21.406 -4.527 1 98.81 107 ILE B CA 1
ATOM 1934 C C . ILE B 1 107 ? 7.883 -22.891 -4.27 1 98.81 107 ILE B C 1
ATOM 1936 O O . ILE B 1 107 ? 8.883 -23.453 -4.723 1 98.81 107 ILE B O 1
ATOM 1940 N N . LYS B 1 108 ? 7.008 -23.516 -3.549 1 98.75 108 LYS B N 1
ATOM 1941 C CA . LYS B 1 108 ? 7.031 -24.953 -3.393 1 98.75 108 LYS B CA 1
ATOM 1942 C C . LYS B 1 108 ? 6.125 -25.641 -4.414 1 98.75 108 LYS B C 1
ATOM 1944 O O . LYS B 1 108 ? 4.906 -25.469 -4.383 1 98.75 108 LYS B O 1
ATOM 1949 N N . THR B 1 109 ? 6.699 -26.422 -5.266 1 98.56 109 THR B N 1
ATOM 1950 C CA . THR B 1 109 ? 6.004 -27.031 -6.391 1 98.56 109 THR B CA 1
ATOM 1951 C C . THR B 1 109 ? 6.828 -28.172 -6.973 1 98.56 109 THR B C 1
ATOM 1953 O O . THR B 1 109 ? 8 -28.328 -6.641 1 98.56 109 THR B O 1
ATOM 1956 N N . ASP B 1 110 ? 6.18 -28.984 -7.738 1 98.19 110 ASP B N 1
ATOM 1957 C CA . ASP B 1 110 ? 6.883 -30.047 -8.453 1 98.19 110 ASP B CA 1
ATOM 1958 C C . ASP B 1 110 ? 7.156 -29.656 -9.898 1 98.19 110 ASP B C 1
ATOM 1960 O O . ASP B 1 110 ? 7.652 -30.469 -10.688 1 98.19 110 ASP B O 1
ATOM 1964 N N . ALA B 1 111 ? 6.875 -28.375 -10.242 1 97.75 111 ALA B N 1
ATOM 1965 C CA . ALA B 1 111 ? 7.078 -27.906 -11.609 1 97.75 111 ALA B CA 1
ATOM 1966 C C . ALA B 1 111 ? 8.562 -27.688 -11.898 1 97.75 111 ALA B C 1
ATOM 1968 O O . ALA B 1 111 ? 9.344 -27.422 -10.984 1 97.75 111 ALA B O 1
ATOM 1969 N N . PRO B 1 112 ? 8.961 -27.797 -13.172 1 97.12 112 PRO B N 1
ATOM 1970 C CA . PRO B 1 112 ? 10.352 -27.516 -13.539 1 97.12 112 PRO B CA 1
ATOM 1971 C C . PRO B 1 112 ? 10.727 -26.047 -13.312 1 97.12 112 PRO B C 1
ATOM 1973 O O . PRO B 1 112 ? 9.883 -25.172 -13.422 1 97.12 112 PRO B O 1
ATOM 1976 N N . LYS B 1 113 ? 11.977 -25.828 -13.117 1 96.19 113 LYS B N 1
ATOM 1977 C CA . LYS B 1 113 ? 12.508 -24.516 -12.773 1 96.19 113 LYS B CA 1
ATOM 1978 C C . LYS B 1 113 ? 12.148 -23.484 -13.836 1 96.19 113 LYS B C 1
ATOM 1980 O O . LYS B 1 113 ? 11.797 -22.344 -13.516 1 96.19 113 LYS B O 1
ATOM 1985 N N . GLU B 1 114 ? 12.242 -23.828 -15.008 1 96.88 114 GLU B N 1
ATOM 1986 C CA . GLU B 1 114 ? 11.953 -22.891 -16.094 1 96.88 114 GLU B CA 1
ATOM 1987 C C . GLU B 1 114 ? 10.508 -22.422 -16.047 1 96.88 114 GLU B C 1
ATOM 1989 O O . GLU B 1 114 ? 10.234 -21.234 -16.266 1 96.88 114 GLU B O 1
ATOM 1994 N N . LYS B 1 115 ? 9.664 -23.375 -15.789 1 97.62 115 LYS B N 1
ATOM 1995 C CA . LYS B 1 115 ? 8.25 -23.031 -15.672 1 97.62 115 LYS B CA 1
ATOM 1996 C C . LYS B 1 115 ? 8 -22.141 -14.469 1 97.62 115 LYS B C 1
ATOM 1998 O O . LYS B 1 115 ? 7.191 -21.203 -14.547 1 97.62 115 LYS B O 1
ATOM 2003 N N . VAL B 1 116 ? 8.688 -22.391 -13.414 1 98.5 116 VAL B N 1
ATOM 2004 C CA . VAL B 1 116 ? 8.555 -21.594 -12.195 1 98.5 116 VAL B CA 1
ATOM 2005 C C . VAL B 1 116 ? 9.039 -20.172 -12.453 1 98.5 116 VAL B C 1
ATOM 2007 O O . VAL B 1 116 ? 8.406 -19.219 -12.008 1 98.5 116 VAL B O 1
ATOM 2010 N N . GLU B 1 117 ? 10.07 -20 -13.156 1 98.19 117 GLU B N 1
ATOM 2011 C CA . GLU B 1 117 ? 10.602 -18.688 -13.469 1 98.19 117 GLU B CA 1
ATOM 2012 C C . GLU B 1 117 ? 9.641 -17.891 -14.352 1 98.19 117 GLU B C 1
ATOM 2014 O O . GLU B 1 117 ? 9.445 -16.688 -14.164 1 98.19 117 GLU B O 1
ATOM 2019 N N . GLU B 1 118 ? 9.094 -18.562 -15.305 1 98.31 118 GLU B N 1
ATOM 2020 C CA . GLU B 1 118 ? 8.086 -17.922 -16.141 1 98.31 118 GLU B CA 1
ATOM 2021 C C . GLU B 1 118 ? 6.879 -17.5 -15.312 1 98.31 118 GLU B C 1
ATOM 2023 O O . GLU B 1 118 ? 6.332 -16.406 -15.516 1 98.31 118 GLU B O 1
ATOM 2028 N N . PHE B 1 119 ? 6.461 -18.406 -14.438 1 98.75 119 PHE B N 1
ATOM 2029 C CA . PHE B 1 119 ? 5.332 -18.125 -13.562 1 98.75 119 PHE B CA 1
ATOM 2030 C C . PHE B 1 119 ? 5.625 -16.922 -12.672 1 98.75 119 PHE B C 1
ATOM 2032 O O . PHE B 1 119 ? 4.766 -16.062 -12.484 1 98.75 119 PHE B O 1
ATOM 2039 N N . ALA B 1 120 ? 6.836 -16.797 -12.18 1 98.81 120 ALA B N 1
ATOM 2040 C CA . ALA B 1 120 ? 7.25 -15.672 -11.344 1 98.81 120 ALA B CA 1
ATOM 2041 C C . ALA B 1 120 ? 7.168 -14.359 -12.109 1 98.81 120 ALA B C 1
ATOM 2043 O O . ALA B 1 120 ? 6.684 -13.359 -11.578 1 98.81 120 ALA B O 1
ATOM 2044 N N . LYS B 1 121 ? 7.613 -14.375 -13.32 1 98.19 121 LYS B N 1
ATOM 2045 C CA . LYS B 1 121 ? 7.527 -13.188 -14.164 1 98.19 121 LYS B CA 1
ATOM 2046 C C . LYS B 1 121 ? 6.074 -12.805 -14.43 1 98.19 121 LYS B C 1
ATOM 2048 O O . LYS B 1 121 ? 5.734 -11.617 -14.469 1 98.19 121 LYS B O 1
ATOM 2053 N N . PHE B 1 122 ? 5.254 -13.828 -14.672 1 98.06 122 PHE B N 1
ATOM 2054 C CA . PHE B 1 122 ? 3.83 -13.609 -14.875 1 98.06 122 PHE B CA 1
ATOM 2055 C C . PHE B 1 122 ? 3.207 -12.93 -13.664 1 98.06 122 PHE B C 1
ATOM 2057 O O . PHE B 1 122 ? 2.43 -11.984 -13.805 1 98.06 122 PHE B O 1
ATOM 2064 N N . ILE B 1 123 ? 3.562 -13.391 -12.422 1 98.62 123 ILE B N 1
ATOM 2065 C CA . ILE B 1 123 ? 3.051 -12.82 -11.18 1 98.62 123 ILE B CA 1
ATOM 2066 C C . ILE B 1 123 ? 3.416 -11.344 -11.102 1 98.62 123 ILE B C 1
ATOM 2068 O O . ILE B 1 123 ? 2.562 -10.5 -10.812 1 98.62 123 ILE B O 1
ATOM 2072 N N . GLU B 1 124 ? 4.652 -11.047 -11.359 1 97.62 124 GLU B N 1
ATOM 2073 C CA . GLU B 1 124 ? 5.148 -9.672 -11.289 1 97.62 124 GLU B CA 1
ATOM 2074 C C . GLU B 1 124 ? 4.402 -8.766 -12.266 1 97.62 124 GLU B C 1
ATOM 2076 O O . GLU B 1 124 ? 4.031 -7.641 -11.914 1 97.62 124 GLU B O 1
ATOM 2081 N N . LYS B 1 125 ? 4.098 -9.25 -13.438 1 95.81 125 LYS B N 1
ATOM 2082 C CA . LYS B 1 125 ? 3.465 -8.461 -14.484 1 95.81 125 LYS B CA 1
ATOM 2083 C C . LYS B 1 125 ? 1.974 -8.281 -14.219 1 95.81 125 LYS B C 1
ATOM 2085 O O . LYS B 1 125 ? 1.377 -7.285 -14.641 1 95.81 125 LYS B O 1
ATOM 2090 N N . THR B 1 126 ? 1.368 -9.18 -13.547 1 97.38 126 THR B N 1
ATOM 2091 C CA . THR B 1 126 ? -0.084 -9.266 -13.43 1 97.38 126 THR B CA 1
ATOM 2092 C C . THR B 1 126 ? -0.561 -8.609 -12.133 1 97.38 126 THR B C 1
ATOM 2094 O O . THR B 1 126 ? -1.74 -8.281 -12 1 97.38 126 THR B O 1
ATOM 2097 N N . CYS B 1 127 ? 0.274 -8.398 -11.156 1 98.31 127 CYS B N 1
ATOM 2098 C CA . CYS B 1 127 ? -0.046 -7.891 -9.828 1 98.31 127 CYS B CA 1
ATOM 2099 C C . CYS B 1 127 ? -0.509 -6.438 -9.891 1 98.31 127 CYS B C 1
ATOM 2101 O O . CYS B 1 127 ? 0.27 -5.551 -10.242 1 98.31 127 CYS B O 1
ATOM 2103 N N . PRO B 1 128 ? -1.779 -6.113 -9.484 1 98.62 128 PRO B N 1
ATOM 2104 C CA . PRO B 1 128 ? -2.299 -4.746 -9.539 1 98.62 128 PRO B CA 1
ATOM 2105 C C . PRO B 1 128 ? -1.483 -3.77 -8.688 1 98.62 128 PRO B C 1
ATOM 2107 O O . PRO B 1 128 ? -1.211 -2.648 -9.125 1 98.62 128 PRO B O 1
ATOM 2110 N N . VAL B 1 129 ? -1.13 -4.188 -7.461 1 98.94 129 VAL B N 1
ATOM 2111 C CA . VAL B 1 129 ? -0.346 -3.299 -6.609 1 98.94 129 VAL B CA 1
ATOM 2112 C C . VAL B 1 129 ? 1.023 -3.055 -7.238 1 98.94 129 VAL B C 1
ATOM 2114 O O . VAL B 1 129 ? 1.494 -1.915 -7.293 1 98.94 129 VAL B O 1
ATOM 2117 N N . GLY B 1 130 ? 1.654 -4.129 -7.723 1 98.88 130 GLY B N 1
ATOM 2118 C CA . GLY B 1 130 ? 2.918 -3.971 -8.43 1 98.88 130 GLY B CA 1
ATOM 2119 C C . GLY B 1 130 ? 2.824 -3.037 -9.617 1 98.88 130 GLY B C 1
ATOM 2120 O O . GLY B 1 130 ? 3.68 -2.168 -9.797 1 98.88 130 GLY B O 1
ATOM 2121 N N . ASP B 1 131 ? 1.841 -3.236 -10.445 1 98.62 131 ASP B N 1
ATOM 2122 C CA . ASP B 1 131 ? 1.629 -2.369 -11.602 1 98.62 131 ASP B CA 1
ATOM 2123 C C . ASP B 1 131 ? 1.455 -0.915 -11.172 1 98.62 131 ASP B C 1
ATOM 2125 O O . ASP B 1 131 ? 1.969 -0.003 -11.82 1 98.62 131 ASP B O 1
ATOM 2129 N N . SER B 1 132 ? 0.689 -0.668 -10.062 1 98.88 132 SER B N 1
ATOM 2130 C CA . SER B 1 132 ? 0.443 0.678 -9.562 1 98.88 132 SER B CA 1
ATOM 2131 C C . SER B 1 132 ? 1.733 1.329 -9.07 1 98.88 132 SER B C 1
ATOM 2133 O O . SER B 1 132 ? 1.851 2.557 -9.062 1 98.88 132 SER B O 1
ATOM 2135 N N . LEU B 1 133 ? 2.715 0.514 -8.633 1 98.88 133 LEU B N 1
ATOM 2136 C CA . LEU B 1 133 ? 3.994 1.041 -8.164 1 98.88 133 LEU B CA 1
ATOM 2137 C C . LEU B 1 133 ? 4.953 1.243 -9.336 1 98.88 133 LEU B C 1
ATOM 2139 O O . LEU B 1 133 ? 5.727 2.203 -9.352 1 98.88 133 LEU B O 1
ATOM 2143 N N . ALA B 1 134 ? 4.883 0.397 -10.32 1 98.62 134 ALA B N 1
ATOM 2144 C CA . ALA B 1 134 ? 5.816 0.426 -11.445 1 98.62 134 ALA B CA 1
ATOM 2145 C C . ALA B 1 134 ? 5.434 1.504 -12.453 1 98.62 134 ALA B C 1
ATOM 2147 O O . ALA B 1 134 ? 6.262 1.937 -13.258 1 98.62 134 ALA B O 1
ATOM 2148 N N . ASN B 1 135 ? 4.191 1.888 -12.492 1 98.06 135 ASN B N 1
ATOM 2149 C CA . ASN B 1 135 ? 3.637 2.883 -13.406 1 98.06 135 ASN B CA 1
ATOM 2150 C C . ASN B 1 135 ? 2.908 3.99 -12.648 1 98.06 135 ASN B C 1
ATOM 2152 O O . ASN B 1 135 ? 2.189 3.723 -11.688 1 98.06 135 ASN B O 1
ATOM 2156 N N . PRO B 1 136 ? 3.07 5.238 -13.141 1 98.25 136 PRO B N 1
ATOM 2157 C CA . PRO B 1 136 ? 2.447 6.34 -12.406 1 98.25 136 PRO B CA 1
ATOM 2158 C C . PRO B 1 136 ? 0.931 6.199 -12.305 1 98.25 136 PRO B C 1
ATOM 2160 O O . PRO B 1 136 ? 0.281 5.77 -13.258 1 98.25 136 PRO B O 1
ATOM 2163 N N . VAL B 1 137 ? 0.399 6.473 -11.148 1 98.75 137 VAL B N 1
ATOM 2164 C CA . VAL B 1 137 ? -1.032 6.605 -10.891 1 98.75 137 VAL B CA 1
ATOM 2165 C C . VAL B 1 137 ? -1.396 8.078 -10.742 1 98.75 137 VAL B C 1
ATOM 2167 O O . VAL B 1 137 ? -0.706 8.828 -10.047 1 98.75 137 VAL B O 1
ATOM 2170 N N . LYS B 1 138 ? -2.426 8.539 -11.414 1 98.62 138 LYS B N 1
ATOM 2171 C CA . LYS B 1 138 ? -2.904 9.906 -11.25 1 98.62 138 LYS B CA 1
ATOM 2172 C C . LYS B 1 138 ? -3.549 10.102 -9.875 1 98.62 138 LYS B C 1
ATOM 2174 O O . LYS B 1 138 ? -4.562 9.469 -9.57 1 98.62 138 LYS B O 1
ATOM 2179 N N . LEU B 1 139 ? -2.992 10.938 -9.062 1 98.88 139 LEU B N 1
ATOM 2180 C CA . LEU B 1 139 ? -3.562 11.312 -7.773 1 98.88 139 LEU B CA 1
ATOM 2181 C C . LEU B 1 139 ? -4.27 12.656 -7.863 1 98.88 139 LEU B C 1
ATOM 2183 O O . LEU B 1 139 ? -3.723 13.617 -8.414 1 98.88 139 LEU B O 1
ATOM 2187 N N . VAL B 1 140 ? -5.461 12.695 -7.371 1 98.75 140 VAL B N 1
ATOM 2188 C CA . VAL B 1 140 ? -6.266 13.906 -7.477 1 98.75 140 VAL B CA 1
ATOM 2189 C C . VAL B 1 140 ? -6.77 14.32 -6.098 1 98.75 140 VAL B C 1
ATOM 2191 O O . VAL B 1 140 ? -7.539 13.586 -5.469 1 98.75 140 VAL B O 1
ATOM 2194 N N . LEU B 1 141 ? -6.309 15.453 -5.617 1 98.62 141 LEU B N 1
ATOM 2195 C CA . LEU B 1 141 ? -6.957 16.094 -4.477 1 98.62 141 LEU B CA 1
ATOM 2196 C C . LEU B 1 141 ? -8.297 16.703 -4.879 1 98.62 141 LEU B C 1
ATOM 2198 O O . LEU B 1 141 ? -8.336 17.797 -5.438 1 98.62 141 LEU B O 1
ATOM 2202 N N . SER B 1 142 ? -9.336 16.031 -4.59 1 98.5 142 SER B N 1
ATOM 2203 C CA . SER B 1 142 ? -10.641 16.391 -5.129 1 98.5 142 SER B CA 1
ATOM 2204 C C . SER B 1 142 ? -11.289 17.5 -4.305 1 98.5 142 SER B C 1
ATOM 2206 O O . SER B 1 142 ? -12.094 18.281 -4.828 1 98.5 142 SER B O 1
ATOM 2208 N N . ASP B 1 143 ? -11 17.5 -2.971 1 98.44 143 ASP B N 1
ATOM 2209 C CA . ASP B 1 143 ? -11.594 18.516 -2.109 1 98.44 143 ASP B CA 1
ATOM 2210 C C . ASP B 1 143 ? -10.805 18.656 -0.807 1 98.44 143 ASP B C 1
ATOM 2212 O O . ASP B 1 143 ? -10.156 17.719 -0.362 1 98.44 143 ASP B O 1
ATOM 2216 N N . VAL B 1 144 ? -10.812 19.891 -0.326 1 98.69 144 VAL B N 1
ATOM 2217 C CA . VAL B 1 144 ? -10.344 20.219 1.018 1 98.69 144 VAL B CA 1
ATOM 2218 C C . VAL B 1 144 ? -11.492 20.797 1.839 1 98.69 144 VAL B C 1
ATOM 2220 O O . VAL B 1 144 ? -12.023 21.859 1.505 1 98.69 144 VAL B O 1
ATOM 2223 N N . ILE B 1 145 ? -11.867 20.094 2.838 1 98.31 145 ILE B N 1
ATOM 2224 C CA . ILE B 1 145 ? -13.023 20.5 3.635 1 98.31 145 ILE B CA 1
ATOM 2225 C C . ILE B 1 145 ? -12.562 20.969 5.012 1 98.31 145 ILE B C 1
ATOM 2227 O O . ILE B 1 145 ? -12.008 20.188 5.785 1 98.31 145 ILE B O 1
ATOM 2231 N N . VAL B 1 146 ? -12.82 22.203 5.289 1 97.06 146 VAL B N 1
ATOM 2232 C CA . VAL B 1 146 ? -12.516 22.734 6.609 1 97.06 146 VAL B CA 1
ATOM 2233 C C . VAL B 1 146 ? -13.711 22.516 7.539 1 97.06 146 VAL B C 1
ATOM 2235 O O . VAL B 1 146 ? -14.836 22.922 7.227 1 97.06 146 VAL B O 1
ATOM 2238 N N . GLU B 1 147 ? -13.445 21.781 8.594 1 92.69 147 GLU B N 1
ATOM 2239 C CA . GLU B 1 147 ? -14.5 21.438 9.531 1 92.69 147 GLU B CA 1
ATOM 2240 C C . GLU B 1 147 ? -14.578 22.438 10.68 1 92.69 147 GLU B C 1
ATOM 2242 O O . GLU B 1 147 ? -13.562 23 11.086 1 92.69 147 GLU B O 1
#

Solvent-accessible surface area (backbone atoms only — not comparable to full-atom values): 14512 Å² total; per-residue (Å²): 136,53,71,42,79,45,58,29,37,16,32,59,43,91,61,69,41,28,22,44,22,38,37,97,85,39,75,50,58,34,12,29,48,57,94,73,58,19,74,50,80,27,48,33,37,66,48,40,37,46,35,17,35,33,34,26,35,46,35,44,44,66,72,42,25,61,86,71,65,35,60,74,75,44,46,35,30,42,37,38,34,33,27,31,55,37,19,56,69,68,72,64,88,46,66,33,16,49,62,36,35,40,33,33,42,39,39,26,46,85,56,55,67,69,58,51,53,52,50,51,52,49,28,58,70,43,13,31,49,46,38,21,29,52,35,61,24,50,75,39,82,75,44,77,44,80,89,135,52,71,44,78,46,59,29,38,16,32,58,42,91,62,70,40,28,21,44,22,38,36,96,86,40,75,47,58,35,11,29,48,57,94,75,57,18,73,50,80,29,47,32,37,64,49,41,37,46,34,17,35,33,36,26,35,47,36,43,44,66,73,43,25,62,86,71,66,35,60,74,75,45,44,36,30,43,37,38,33,34,28,32,56,37,19,57,70,68,71,64,89,45,67,33,15,48,60,35,35,40,32,33,42,40,39,26,48,86,56,56,68,68,59,51,53,52,50,50,52,50,28,58,71,44,13,32,48,45,38,21,28,52,34,61,25,50,75,38,82,74,45,79,43,80,88

Sequence (294 aa):
MAIETFKAVSRKLPEGLAVESEVRGFKIILDEPKELGGTNKGMNPVEALLCALGSCQTIVASVFAKAKGINLQDFWVELEGDLDTDGFMGKAGVRPGFQEIRFKMHIKTDAPKEKVEEFAKFIEKTCPVGDSLANPVKLVLSDVIVEMAIETFKAVSRKLPEGLAVESEVRGFKIILDEPKELGGTNKGMNPVEALLCALGSCQTIVASVFAKAKGINLQDFWVELEGDLDTDGFMGKAGVRPGFQEIRFKMHIKTDAPKEKVEEFAKFIEKTCPVGDSLANPVKLVLSDVIVE

Organism: Thermoanaerobacter italicus (strain DSM 9252 / Ab9) (NCBI:txid580331)

pLDDT: mean 97.13, std 3.86, range [69.75, 98.94]

Nearest PDB structures (foldseek):
  2opl-assembly1_A  TM=8.565E-01  e=6.572E-12  Geobacter sulfurreducens
  2onf-assembly1_B  TM=8.451E-01  e=9.505E-07  Thermoplasma acidophilum
  2pn2-assembly1_A-2  TM=8.147E-01  e=2.831E-06  Psychrobacter arcticus 273-4
  6mjn-assembly2_C  TM=7.833E-01  e=2.507E-06  Legio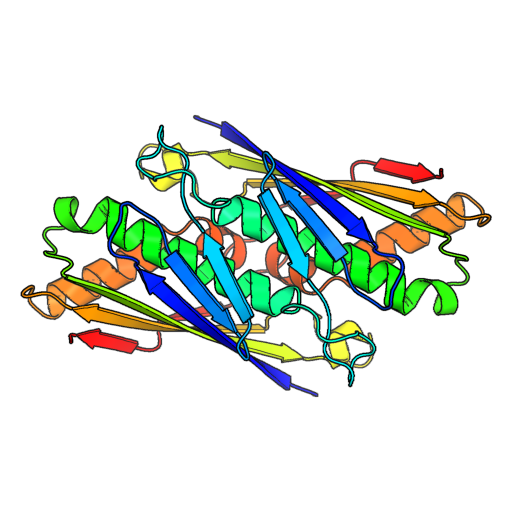nella pneumophila
  9jxc-assembly2_C  TM=6.576E-01  e=6.621E-05  Acinetobacter baumannii

Radius of gyration: 18.73 Å; Cα contacts (8 Å, |Δi|>4): 757; chains: 2; bounding box: 39×60×44 Å

Secondary structure (DSSP, 8-state):
--EEEEEEEEEE-SSTT-EEEEETTEEEEE---GGGTS--SS--HHHHHHHHHHHHHHHHHHHHTTTTT----EEEEEEEEEEEHHHHTT-SS--SSEEEEEEEEEEE-SS-HHHHHHHHHHHHHH-HHHHHHHS--EEEEEEEEE-/--EEEEEEEEEE-SSTT-EEEEETTEEEEE---GGGTS--SS--HHHHHHHHHHHHHHHHHHHHTTTTT----EEEEEEEEEEEHHHHTT-SS--SSEEEEEEEEEEE-SS-HHHHHHHHHHHHHH-HHHHHHHS--EEEEEEEEE-